Protein AF-A0AA88HY66-F1 (afdb_monomer)

pLDDT: mean 82.78, std 9.91, range [44.84, 96.0]

InterPro domains:
  IPR036691 Endonuclease/exonuclease/phosphatase superfamily [G3DSA:3.60.10.10] (1-161)

Sequence (177 aa):
MHNFGMDILALSETHWAGPGKRNLDKRYTILHNGGKIKEVAGVAIMLSKTTSTALTNRTPVDERTFTARFADVDTKSAWSIIKKVYNRTVAASFGHAKRPKDQWLSETTWNLIGECCNLKLLLLRGDVNNETVLKNQMSIDLDTQVKRRTRIDKTSHLDKKTAMADEATKLGDYRVA

Foldseek 3Di:
DVVVPDFKDKDKPPLDAAWDWDDDPVFKIKTKGAHNGRPDIIIIMIGGPVQVVQWDDKDDPDSHDIDTDGDDPDPPVVVVVVVVVVVVVCCVPPNDPPPPPLCLADPVLVVLVVVLVVLVVCLVVPVDDPCNVVSVVVSVVSVVVSVVRVVVSVVVSVVVLVVQVVVCVVVVNPVRD

Solvent-accessible surface area (backbone atoms only — not comparable to full-atom values): 10009 Å² total; per-residue (Å²): 87,77,96,72,76,45,51,68,46,82,44,72,70,63,36,40,55,38,73,50,76,47,74,46,92,88,50,32,37,37,41,36,32,18,26,96,50,68,74,53,51,6,27,35,40,39,22,27,54,70,51,52,68,26,50,73,47,77,45,79,74,46,42,80,40,72,48,78,39,67,56,67,98,48,62,69,56,54,48,49,51,52,53,51,53,51,54,50,51,47,41,73,75,68,52,77,80,74,72,76,74,86,73,53,66,48,71,70,45,52,50,45,48,51,54,42,51,52,53,51,49,45,64,71,68,62,82,69,65,100,55,56,68,61,53,51,50,51,49,53,54,40,51,51,50,35,54,52,42,52,50,51,30,50,49,57,43,50,54,50,52,51,51,51,38,54,51,27,61,75,71,68,42,76,86,78,98

Radius of gyration: 29.99 Å; Cα contacts (8 Å, |Δi|>4): 205; chains: 1; bounding box: 70×36×63 Å

Organism: Artemia franciscana (NCBI:txid6661)

Mean predicted aligned error: 16.58 Å

Structure (mmCIF, N/CA/C/O backbone):
data_AF-A0AA88HY66-F1
#
_entry.id   AF-A0AA88HY66-F1
#
loop_
_atom_site.group_PDB
_atom_site.id
_atom_site.type_symbol
_atom_site.label_atom_id
_atom_site.label_alt_id
_atom_site.label_comp_id
_atom_site.label_asym_id
_atom_site.label_entity_id
_atom_site.label_seq_id
_atom_site.pdbx_PDB_ins_code
_atom_site.Cartn_x
_atom_site.Cartn_y
_atom_site.Cartn_z
_atom_site.occupancy
_atom_site.B_iso_or_equiv
_atom_site.auth_seq_id
_atom_site.auth_comp_id
_atom_site.auth_asym_id
_atom_site.auth_atom_id
_atom_site.pdbx_PDB_model_num
ATOM 1 N N . MET A 1 1 ? -36.443 -7.162 7.324 1.00 72.38 1 MET A N 1
ATOM 2 C CA . MET A 1 1 ? -35.121 -7.741 6.987 1.00 72.38 1 MET A CA 1
ATOM 3 C C . MET A 1 1 ? -35.166 -9.254 6.813 1.00 72.38 1 MET A C 1
ATOM 5 O O . MET A 1 1 ? -34.867 -9.685 5.712 1.00 72.38 1 MET A O 1
ATOM 9 N N . HIS A 1 2 ? -35.584 -10.047 7.816 1.00 79.19 2 HIS A N 1
ATOM 10 C CA . HIS A 1 2 ? -35.569 -11.525 7.749 1.00 79.19 2 HIS A CA 1
ATOM 11 C C . HIS A 1 2 ? -36.231 -12.113 6.492 1.00 79.19 2 HIS A C 1
ATOM 13 O O . HIS A 1 2 ? -35.586 -12.824 5.734 1.00 79.19 2 HIS A O 1
ATOM 19 N N . ASN A 1 3 ? -37.494 -11.759 6.235 1.00 84.44 3 ASN A N 1
ATOM 20 C CA . ASN A 1 3 ? -38.274 -12.341 5.132 1.00 84.44 3 ASN A CA 1
ATOM 21 C C . ASN A 1 3 ? -37.771 -11.938 3.738 1.00 84.44 3 ASN A C 1
ATOM 23 O O . ASN A 1 3 ? -38.179 -12.527 2.749 1.00 84.44 3 ASN A O 1
ATOM 27 N N . PHE A 1 4 ? -36.893 -10.937 3.670 1.00 82.56 4 PHE A N 1
ATOM 28 C CA . PHE A 1 4 ? -36.309 -10.442 2.428 1.00 82.56 4 PHE A CA 1
ATOM 29 C C . PHE A 1 4 ? -34.833 -10.837 2.279 1.00 82.56 4 PHE A C 1
ATOM 31 O O . PHE A 1 4 ? -34.183 -10.368 1.353 1.00 82.56 4 PHE A O 1
ATOM 38 N N . GLY A 1 5 ? -34.277 -11.631 3.206 1.00 83.56 5 GLY A N 1
ATOM 39 C CA . GLY A 1 5 ? -32.861 -12.016 3.180 1.00 83.56 5 GLY A CA 1
ATOM 40 C C . GLY A 1 5 ? -31.891 -10.831 3.256 1.00 83.56 5 GLY A C 1
ATOM 41 O O . GLY A 1 5 ? -30.776 -10.921 2.761 1.00 83.56 5 GLY A O 1
ATOM 42 N N . MET A 1 6 ? -32.318 -9.700 3.831 1.00 84.31 6 MET A N 1
ATOM 43 C CA . MET A 1 6 ? -31.502 -8.486 3.902 1.00 84.31 6 MET A CA 1
ATOM 44 C C . MET A 1 6 ? -30.645 -8.461 5.170 1.00 84.31 6 MET A C 1
ATOM 46 O O . MET A 1 6 ? -31.176 -8.584 6.278 1.00 84.31 6 MET A O 1
ATOM 50 N N . ASP A 1 7 ? -29.348 -8.203 4.997 1.00 84.25 7 ASP A N 1
ATOM 51 C CA . ASP A 1 7 ? -28.348 -8.062 6.067 1.00 84.25 7 ASP A CA 1
ATOM 52 C C . ASP A 1 7 ? -28.104 -6.612 6.507 1.00 84.25 7 ASP A C 1
ATOM 54 O O . ASP A 1 7 ? -27.732 -6.348 7.655 1.00 84.25 7 ASP A O 1
ATOM 58 N N . ILE A 1 8 ? -28.378 -5.661 5.612 1.00 89.75 8 ILE A N 1
ATOM 59 C CA . ILE A 1 8 ? -28.283 -4.222 5.852 1.00 89.75 8 ILE A CA 1
ATOM 60 C C . ILE A 1 8 ? -29.546 -3.554 5.314 1.00 89.75 8 ILE A C 1
ATOM 62 O O . ILE A 1 8 ? -29.956 -3.818 4.187 1.00 89.75 8 ILE A O 1
ATOM 66 N N . LEU A 1 9 ? -30.133 -2.657 6.102 1.00 90.56 9 LEU A N 1
ATOM 67 C CA . LEU A 1 9 ? -31.220 -1.779 5.682 1.00 90.56 9 LEU A CA 1
ATOM 68 C C . LEU A 1 9 ? -30.898 -0.338 6.087 1.00 90.56 9 LEU A C 1
ATOM 70 O O . LEU A 1 9 ? -30.698 -0.056 7.268 1.00 90.56 9 LEU A O 1
ATOM 74 N N . ALA A 1 10 ? -30.852 0.568 5.114 1.00 90.06 10 ALA A N 1
ATOM 75 C CA . ALA A 1 10 ? -30.690 1.998 5.355 1.00 90.06 10 ALA A CA 1
ATOM 76 C C . ALA A 1 10 ? -32.058 2.676 5.520 1.00 90.06 10 ALA A C 1
ATOM 78 O O . ALA A 1 10 ? -33.010 2.346 4.816 1.00 90.06 10 ALA A O 1
ATOM 79 N N . LEU A 1 11 ? -32.139 3.621 6.451 1.00 88.81 11 LEU A N 1
ATOM 80 C CA . LEU A 1 11 ? -33.326 4.400 6.784 1.00 88.81 11 LEU A CA 1
ATOM 81 C C . LEU A 1 11 ? -32.957 5.887 6.751 1.00 88.81 11 LEU A C 1
ATOM 83 O O . LEU A 1 11 ? -31.984 6.303 7.385 1.00 88.81 11 LEU A O 1
ATOM 87 N N . SER A 1 12 ? -33.743 6.682 6.035 1.00 88.44 12 SER A N 1
ATOM 88 C CA . SER A 1 12 ? -33.668 8.146 6.013 1.00 88.44 12 SER A CA 1
ATOM 89 C C . SER A 1 12 ? -34.874 8.749 6.729 1.00 88.44 12 SER A C 1
ATOM 91 O O . SER A 1 12 ? -35.901 8.086 6.847 1.00 88.44 12 SER A O 1
ATOM 93 N N . GLU A 1 13 ? -34.754 10.001 7.175 1.00 87.88 13 GLU A N 1
ATOM 94 C CA . GLU A 1 13 ? -35.821 10.745 7.866 1.00 87.88 13 GLU A CA 1
ATOM 95 C C . GLU A 1 13 ? -36.344 10.008 9.107 1.00 87.88 13 GLU A C 1
ATOM 97 O O . GLU A 1 13 ? -37.530 9.761 9.296 1.00 87.88 13 GLU A O 1
ATOM 102 N N . THR A 1 14 ? -35.419 9.591 9.971 1.00 86.75 14 THR A N 1
ATOM 103 C CA . THR A 1 14 ? -35.774 8.862 11.201 1.00 86.75 14 THR A CA 1
ATOM 104 C C . THR A 1 14 ? -36.330 9.762 12.304 1.00 86.75 14 THR A C 1
ATOM 106 O O . THR A 1 14 ? -36.970 9.258 13.226 1.00 86.75 14 THR A O 1
ATOM 109 N N . HIS A 1 15 ? -36.075 11.076 12.238 1.00 87.00 15 HIS A N 1
ATOM 110 C CA . HIS A 1 15 ? -36.465 12.073 13.244 1.00 87.00 15 HIS A CA 1
ATOM 111 C C . HIS A 1 15 ? -36.012 11.726 14.676 1.00 87.00 15 HIS A C 1
ATOM 113 O O . HIS A 1 15 ? -36.597 12.158 15.673 1.00 87.00 15 HIS A O 1
ATOM 119 N N . TRP A 1 16 ? -34.961 10.914 14.810 1.00 87.50 16 TRP A N 1
ATOM 120 C CA . TRP A 1 16 ? -34.366 10.580 16.100 1.00 87.50 16 TRP A CA 1
ATOM 121 C C . TRP A 1 16 ? -33.324 11.625 16.487 1.00 87.50 16 TRP A C 1
ATOM 123 O O . TRP A 1 16 ? -32.661 12.179 15.623 1.00 87.50 16 TRP A O 1
ATOM 133 N N . ALA A 1 17 ? -33.164 11.887 17.785 1.00 84.50 17 ALA A N 1
ATOM 134 C CA . ALA A 1 17 ? -32.151 12.824 18.266 1.00 84.50 17 ALA A CA 1
ATOM 135 C C . ALA A 1 17 ? -30.830 12.123 18.583 1.00 84.50 17 ALA A C 1
ATOM 137 O O . ALA A 1 17 ? -30.816 11.051 19.202 1.00 84.50 17 ALA A O 1
ATOM 138 N N . GLY A 1 18 ? -29.738 12.790 18.209 1.00 81.50 18 GLY A N 1
ATOM 139 C CA . GLY A 1 18 ? -28.365 12.412 18.512 1.00 81.50 18 GLY A CA 1
ATOM 140 C C . GLY A 1 18 ? -27.893 11.078 17.911 1.00 81.50 18 GLY A C 1
ATOM 141 O O . GLY A 1 18 ? -28.666 10.301 17.333 1.00 81.50 18 GLY A O 1
ATOM 142 N N . PRO A 1 19 ? -26.592 10.779 18.050 1.00 85.81 19 PRO A N 1
ATOM 143 C CA . PRO A 1 19 ? -26.036 9.492 17.673 1.00 85.81 19 PRO A CA 1
ATOM 144 C C . PRO A 1 19 ? -26.387 8.418 18.708 1.00 85.81 19 PRO A C 1
ATOM 146 O O . 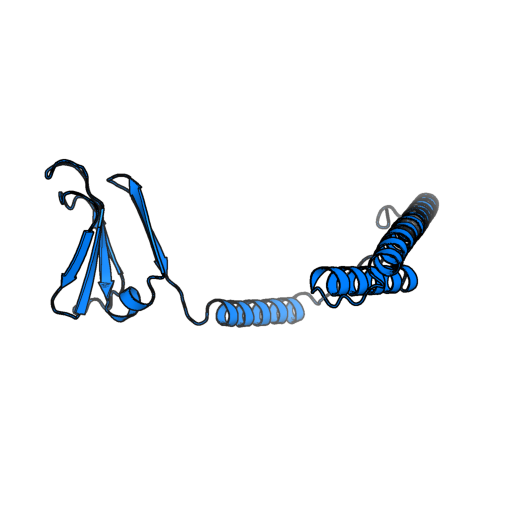PRO A 1 19 ? -26.283 8.628 19.915 1.00 85.81 19 PRO A O 1
ATOM 149 N N . GLY A 1 20 ? -26.738 7.219 18.249 1.00 87.00 20 GLY A N 1
ATOM 150 C CA . GLY A 1 20 ? -27.084 6.124 19.152 1.00 87.00 20 GLY A CA 1
ATOM 151 C C . GLY A 1 20 ? -26.941 4.741 18.539 1.00 87.00 20 GLY A C 1
ATOM 152 O O . GLY A 1 20 ? -26.656 4.566 17.351 1.00 87.00 20 GLY A O 1
ATOM 153 N N . LYS A 1 21 ? -27.041 3.731 19.402 1.00 90.12 21 LYS A N 1
ATOM 154 C CA . LYS A 1 21 ? -27.049 2.312 19.042 1.00 90.12 21 LYS A CA 1
ATOM 155 C C . LYS A 1 21 ? -28.134 1.627 19.861 1.00 90.12 21 LYS A C 1
ATOM 157 O O . LYS A 1 21 ? -28.173 1.800 21.076 1.00 90.12 21 LYS A O 1
ATOM 162 N N . ARG A 1 22 ? -28.999 0.855 19.208 1.00 89.62 22 ARG A N 1
ATOM 163 C CA . ARG A 1 22 ? -30.090 0.110 19.848 1.00 89.62 22 ARG A CA 1
ATOM 164 C C . ARG A 1 22 ? -30.117 -1.317 19.325 1.00 89.62 22 ARG A C 1
ATOM 166 O O . ARG A 1 22 ? -29.982 -1.532 18.125 1.00 89.62 22 ARG A O 1
ATOM 173 N N . ASN A 1 23 ? -30.310 -2.279 20.217 1.00 91.12 23 ASN A N 1
ATOM 174 C CA . ASN A 1 23 ? -30.529 -3.668 19.829 1.00 91.12 23 ASN A CA 1
ATOM 175 C C . ASN A 1 23 ? -32.038 -3.918 19.762 1.00 91.12 23 ASN A C 1
ATOM 177 O O . ASN A 1 23 ? -32.745 -3.626 20.723 1.00 91.12 23 ASN A O 1
ATOM 181 N N . LEU A 1 24 ? -32.516 -4.461 18.646 1.00 84.44 24 LEU A N 1
ATOM 182 C CA . LEU A 1 24 ? -33.896 -4.908 18.471 1.00 84.44 24 LEU A CA 1
ATOM 183 C C . LEU A 1 24 ? -33.940 -6.432 18.581 1.00 84.44 24 LEU A C 1
ATOM 185 O O . LEU A 1 24 ? -33.210 -7.124 17.865 1.00 84.44 24 LEU A O 1
ATOM 189 N N . ASP A 1 25 ? -34.780 -6.942 19.485 1.00 79.75 25 ASP A N 1
ATOM 190 C CA . ASP A 1 25 ? -35.132 -8.360 19.669 1.00 79.75 25 ASP A CA 1
ATOM 191 C C . ASP A 1 25 ? -33.973 -9.353 19.495 1.00 79.75 25 ASP A C 1
ATOM 193 O O . ASP A 1 25 ? -34.132 -10.430 18.918 1.00 79.75 25 ASP A O 1
ATOM 197 N N . LYS A 1 26 ? -32.771 -8.964 19.952 1.00 75.75 26 LYS A N 1
ATOM 198 C CA . LYS A 1 26 ? -31.494 -9.705 19.856 1.00 75.75 26 LYS A CA 1
ATOM 199 C C . LYS A 1 26 ? -31.051 -10.115 18.436 1.00 75.75 26 LYS A C 1
ATOM 201 O O . LYS A 1 26 ? -29.988 -10.719 18.287 1.00 75.75 26 LYS A O 1
ATOM 206 N N . ARG A 1 27 ? -31.836 -9.804 17.404 1.00 83.25 27 ARG A N 1
ATOM 207 C CA . ARG A 1 27 ? -31.613 -10.197 16.003 1.00 83.25 27 ARG A CA 1
ATOM 208 C C . ARG A 1 27 ? -31.019 -9.077 15.168 1.00 83.25 27 ARG A C 1
ATOM 210 O O . ARG A 1 27 ? -30.321 -9.363 14.196 1.00 83.25 27 ARG A O 1
ATOM 217 N N . TYR A 1 28 ? -31.278 -7.835 15.560 1.00 90.25 28 TYR A N 1
ATOM 218 C CA . TYR A 1 28 ? -30.884 -6.668 14.792 1.00 90.25 28 TYR A CA 1
ATOM 219 C C . TYR A 1 28 ? -30.236 -5.607 15.661 1.00 90.25 28 TYR A C 1
ATOM 221 O O . TYR A 1 28 ? -30.579 -5.428 16.830 1.00 90.25 28 TYR A O 1
ATOM 229 N N . THR A 1 29 ? -29.343 -4.855 15.040 1.00 92.31 29 THR A N 1
ATOM 230 C CA . THR A 1 29 ? -28.698 -3.690 15.631 1.00 92.31 29 THR A CA 1
ATOM 231 C C . THR A 1 29 ? -29.029 -2.483 14.774 1.00 92.31 29 THR A C 1
ATOM 233 O O . THR A 1 29 ? -28.722 -2.470 13.588 1.00 92.31 29 THR A O 1
ATOM 236 N N . ILE A 1 30 ? -29.616 -1.452 15.367 1.00 92.31 30 ILE A N 1
ATOM 237 C CA . ILE A 1 30 ? -29.822 -0.159 14.722 1.00 92.31 30 ILE A CA 1
ATOM 238 C C . ILE A 1 30 ? -28.737 0.801 15.196 1.00 92.31 30 ILE A C 1
ATOM 240 O O . ILE A 1 30 ? -28.540 0.992 16.398 1.00 92.31 30 ILE A O 1
ATOM 244 N N . LEU A 1 31 ? -28.048 1.427 14.249 1.00 90.75 31 LEU A N 1
ATOM 245 C CA . LEU A 1 31 ? -27.180 2.576 14.481 1.00 90.75 31 LEU A CA 1
ATOM 246 C C . LEU A 1 31 ? -27.872 3.787 13.882 1.00 90.75 31 LEU A C 1
ATOM 248 O O . LEU A 1 31 ? -28.320 3.717 12.743 1.00 90.75 31 LEU A O 1
ATOM 252 N N . HIS A 1 32 ? -27.944 4.883 14.622 1.00 89.69 32 HIS A N 1
ATOM 253 C CA . HIS A 1 32 ? -28.548 6.108 14.119 1.00 89.69 32 HIS A CA 1
ATOM 254 C C . HIS A 1 32 ? -27.662 7.313 14.377 1.00 89.69 32 HIS A C 1
ATOM 256 O O . HIS A 1 32 ? -26.905 7.332 15.352 1.00 89.69 32 HIS A O 1
ATOM 262 N N . ASN A 1 33 ? -27.785 8.301 13.500 1.00 86.62 33 ASN A N 1
ATOM 263 C CA . ASN A 1 33 ? -27.282 9.646 13.683 1.00 86.62 33 ASN A CA 1
ATOM 264 C C . ASN A 1 33 ? -28.415 10.625 13.397 1.00 86.62 33 ASN A C 1
ATOM 266 O O . ASN A 1 33 ? -29.046 10.551 12.347 1.00 86.62 33 ASN A O 1
ATOM 270 N N . GLY A 1 34 ? -28.670 11.516 14.338 1.00 79.12 34 GLY A N 1
ATOM 271 C CA . GLY A 1 34 ? -29.769 12.457 14.264 1.00 79.12 34 GLY A CA 1
ATOM 272 C C . GLY A 1 34 ? -29.385 13.803 14.846 1.00 79.12 34 GLY A C 1
ATOM 273 O O . GLY A 1 34 ? -28.391 13.901 15.572 1.00 79.12 34 GLY A O 1
ATOM 274 N N . GLY A 1 35 ? -30.162 14.830 14.511 1.00 72.31 35 GLY A N 1
ATOM 275 C CA . GLY A 1 35 ? -29.892 16.202 14.922 1.00 72.31 35 GLY A CA 1
ATOM 276 C C . GLY A 1 35 ? -30.051 16.442 16.424 1.00 72.31 35 GLY A C 1
ATOM 277 O O . GLY A 1 35 ? -30.426 15.556 17.202 1.00 72.31 35 GLY A O 1
ATOM 278 N N . LYS A 1 36 ? -29.758 17.674 16.850 1.00 67.12 36 LYS A N 1
ATOM 279 C CA . LYS A 1 36 ? -29.907 18.105 18.257 1.00 67.12 36 LYS A CA 1
ATOM 280 C C . LYS A 1 36 ? -31.370 18.186 18.706 1.00 67.12 36 LYS A C 1
ATOM 282 O O . LYS A 1 36 ? -31.643 18.101 19.900 1.00 67.12 36 LYS A O 1
ATOM 287 N N . ILE A 1 37 ? -32.291 18.342 17.759 1.00 66.06 37 ILE A N 1
ATOM 288 C CA . ILE A 1 37 ? -33.728 18.486 17.992 1.00 66.06 37 ILE A CA 1
ATOM 289 C C . ILE A 1 37 ? -34.418 17.274 17.358 1.00 66.06 37 ILE A C 1
ATOM 291 O O . ILE A 1 37 ? -34.198 16.979 16.183 1.00 66.06 37 ILE A O 1
ATOM 295 N N . LYS A 1 38 ? -35.231 16.547 18.137 1.00 63.06 38 LYS A N 1
ATOM 296 C CA . LYS A 1 38 ? -36.138 15.528 17.587 1.00 63.06 38 LYS A CA 1
ATOM 297 C C . LYS A 1 38 ? -37.176 16.276 16.769 1.00 63.06 38 LYS A C 1
ATOM 299 O O . LYS A 1 38 ? -38.002 16.902 17.404 1.00 63.06 38 LYS A O 1
ATOM 304 N N . GLU A 1 39 ? -37.082 16.252 15.440 1.00 63.16 39 GLU A N 1
ATOM 305 C CA . GLU A 1 39 ? -38.165 16.580 14.483 1.00 63.16 39 GLU A CA 1
ATOM 306 C C . GLU A 1 39 ? -37.630 16.837 13.066 1.00 63.16 39 GLU A C 1
ATOM 308 O O . GLU A 1 39 ? -38.398 16.738 12.115 1.00 63.16 39 GLU A O 1
ATOM 313 N N . VAL A 1 40 ? -36.324 17.073 12.877 1.00 69.00 40 VAL A N 1
ATOM 314 C CA . VAL A 1 40 ? -35.743 17.363 11.552 1.00 69.00 40 VAL A CA 1
ATOM 315 C C . VAL A 1 40 ? -34.591 16.404 11.232 1.00 69.00 40 VAL A C 1
ATOM 317 O O . VAL A 1 40 ? -33.688 16.231 12.049 1.00 69.00 40 VAL A O 1
ATOM 320 N N . ALA A 1 41 ? -34.618 15.813 10.030 1.00 74.88 41 ALA A N 1
ATOM 321 C CA . ALA A 1 41 ? -33.583 14.930 9.485 1.00 74.88 41 ALA A CA 1
ATOM 322 C C . ALA A 1 41 ? -33.319 13.652 10.318 1.00 74.88 41 ALA A C 1
ATOM 324 O O . ALA A 1 41 ? -34.110 13.233 11.167 1.00 74.88 41 ALA A O 1
ATOM 325 N N . GLY A 1 42 ? -32.202 12.980 10.035 1.00 85.06 42 GLY A N 1
ATOM 326 C CA . GLY A 1 42 ? -31.739 11.803 10.760 1.00 85.06 42 GLY A CA 1
ATOM 327 C C . GLY A 1 42 ? -31.681 10.555 9.892 1.00 85.06 42 GLY A C 1
ATOM 328 O O . GLY A 1 42 ? -32.633 10.201 9.197 1.00 85.06 42 GLY A O 1
ATOM 329 N N . VAL A 1 43 ? -30.575 9.834 10.004 1.00 88.81 43 VAL A N 1
ATOM 330 C CA . VAL A 1 43 ? -30.310 8.592 9.278 1.00 88.81 43 VAL A CA 1
ATOM 331 C C . VAL A 1 43 ? -30.066 7.445 10.237 1.00 88.81 43 VAL A C 1
ATOM 333 O O . VAL A 1 43 ? -29.458 7.603 11.298 1.00 88.81 43 VAL A O 1
ATOM 336 N N . ALA A 1 44 ? -30.500 6.257 9.840 1.00 89.88 44 ALA A N 1
ATOM 337 C CA . ALA A 1 44 ? -30.168 5.038 10.544 1.00 89.88 44 ALA A CA 1
ATOM 338 C C . ALA A 1 44 ? -29.807 3.910 9.586 1.00 89.88 44 ALA A C 1
ATOM 340 O O . ALA A 1 44 ? -30.217 3.864 8.432 1.00 89.88 44 ALA A O 1
ATOM 341 N N . ILE A 1 45 ? -29.035 2.970 10.104 1.00 91.50 45 ILE A N 1
ATOM 342 C CA . ILE A 1 45 ? -28.726 1.712 9.448 1.00 91.50 45 ILE A CA 1
ATOM 343 C C . ILE A 1 45 ? -29.085 0.586 10.410 1.00 91.50 45 ILE A C 1
ATOM 345 O O . ILE A 1 45 ? -28.661 0.565 11.569 1.00 91.50 45 ILE A O 1
ATOM 349 N N . MET A 1 46 ? -29.914 -0.333 9.936 1.00 91.69 46 MET A N 1
ATOM 350 C CA . MET A 1 46 ? -30.295 -1.547 10.635 1.00 91.69 46 MET A CA 1
ATOM 351 C C . MET A 1 46 ? -29.466 -2.701 10.079 1.00 91.69 46 MET A C 1
ATOM 353 O O . MET A 1 46 ? -29.388 -2.907 8.870 1.00 91.69 46 MET A O 1
ATOM 357 N N . LEU A 1 47 ? -28.818 -3.427 10.977 1.00 92.00 47 LEU A N 1
ATOM 358 C CA . LEU A 1 47 ? -27.871 -4.491 10.676 1.00 92.00 47 LEU A CA 1
ATOM 359 C C . LEU A 1 47 ? -28.395 -5.807 11.238 1.00 92.00 47 LEU A C 1
ATOM 361 O O . LEU A 1 47 ? -28.934 -5.836 12.350 1.00 92.00 47 LEU A O 1
ATOM 365 N N . SER A 1 48 ? -28.196 -6.901 10.508 1.00 90.62 48 SER A N 1
ATOM 366 C CA . SER A 1 48 ? -28.358 -8.249 11.048 1.00 90.62 48 SER A CA 1
ATOM 367 C C . SER A 1 48 ? -27.297 -8.530 12.118 1.00 90.62 48 SER A C 1
ATOM 369 O O . SER A 1 48 ? -26.301 -7.812 12.255 1.00 90.62 48 SER A O 1
ATOM 371 N N . LYS A 1 49 ? -27.500 -9.581 12.915 1.00 87.56 49 LYS A N 1
ATOM 372 C CA . LYS A 1 49 ? -26.546 -9.985 13.958 1.00 87.56 49 LYS A CA 1
ATOM 373 C C . LYS A 1 49 ? -25.141 -10.237 13.393 1.00 87.56 49 LYS A C 1
ATOM 375 O O . LYS A 1 49 ? -24.166 -9.782 13.984 1.00 87.56 49 LYS A O 1
ATOM 380 N N . THR A 1 50 ? -25.052 -10.917 12.252 1.00 84.12 50 THR A N 1
ATOM 381 C CA . THR A 1 50 ? -23.798 -11.225 11.545 1.00 84.12 50 THR A CA 1
ATOM 382 C C . THR A 1 50 ? -23.116 -9.951 11.055 1.00 84.12 50 THR A C 1
ATOM 384 O O . THR A 1 50 ? -21.945 -9.704 11.350 1.00 84.12 50 THR A O 1
ATOM 387 N N . THR A 1 51 ? -23.855 -9.061 10.399 1.00 86.50 51 THR A N 1
ATOM 388 C CA . THR A 1 51 ? -23.287 -7.808 9.892 1.00 86.50 51 THR A CA 1
ATOM 389 C C . THR A 1 51 ? -22.916 -6.840 11.012 1.00 86.50 51 THR A C 1
ATOM 391 O O . THR A 1 51 ? -21.917 -6.129 10.924 1.00 86.50 51 THR A O 1
ATOM 394 N N . SER A 1 52 ? -23.658 -6.849 12.122 1.00 86.81 52 SER A N 1
ATOM 395 C CA . SER A 1 52 ? -23.316 -6.062 13.306 1.00 86.81 52 SER A CA 1
ATOM 396 C C . SER A 1 52 ? -21.994 -6.496 13.940 1.00 86.81 52 SER A C 1
ATOM 398 O O . SER A 1 52 ? -21.336 -5.646 14.535 1.00 86.81 52 SER A O 1
ATOM 400 N N . THR A 1 53 ? -21.615 -7.777 13.859 1.00 86.56 53 THR A N 1
ATOM 401 C CA . THR A 1 53 ? -20.308 -8.254 14.349 1.00 86.56 53 THR A CA 1
ATOM 402 C C . THR A 1 53 ? -19.160 -7.897 13.411 1.00 86.56 53 THR A C 1
ATOM 404 O O . THR A 1 53 ? -18.039 -7.715 13.870 1.00 86.56 53 THR A O 1
ATOM 407 N N . ALA A 1 54 ? -19.447 -7.736 12.118 1.00 85.62 54 ALA A N 1
ATOM 408 C CA . ALA A 1 54 ? -18.477 -7.279 11.130 1.00 85.62 54 ALA A CA 1
ATOM 409 C C . ALA A 1 54 ? -18.215 -5.765 11.210 1.00 85.62 54 ALA A C 1
ATOM 411 O O . ALA A 1 54 ? -17.229 -5.286 10.664 1.00 85.62 54 ALA A O 1
ATOM 412 N N . LEU A 1 55 ? -19.070 -4.976 11.869 1.00 87.06 55 LEU A N 1
ATOM 413 C CA . LEU A 1 55 ? -18.885 -3.528 11.972 1.00 87.06 55 LEU A CA 1
ATOM 414 C C . LEU A 1 55 ? -17.600 -3.187 12.747 1.00 87.06 55 LEU A C 1
ATOM 416 O O . LEU A 1 55 ? -17.505 -3.422 13.948 1.00 87.06 55 LEU A O 1
ATOM 420 N N . THR A 1 56 ? -16.640 -2.563 12.070 1.00 87.75 56 THR A N 1
ATOM 421 C CA . THR A 1 56 ? -15.363 -2.128 12.660 1.00 87.75 56 THR A CA 1
ATOM 422 C C . THR A 1 56 ? -15.390 -0.692 13.122 1.00 87.75 56 THR A C 1
ATOM 424 O O . THR A 1 56 ? -14.860 -0.372 14.181 1.00 87.75 56 THR A O 1
ATOM 427 N N . ASN A 1 57 ? -15.977 0.189 12.317 1.00 87.00 57 ASN A N 1
ATOM 428 C CA . ASN A 1 57 ? -16.010 1.602 12.635 1.00 87.00 57 ASN A CA 1
ATOM 429 C C . ASN A 1 57 ? -17.328 2.226 12.197 1.00 87.00 57 ASN A C 1
ATOM 431 O O . ASN A 1 57 ? -17.939 1.821 11.205 1.00 87.00 57 ASN A O 1
ATOM 435 N N . ARG A 1 58 ? -17.726 3.251 12.941 1.00 86.06 58 ARG A N 1
ATOM 436 C CA . ARG A 1 58 ? -18.800 4.149 12.577 1.00 86.06 58 ARG A CA 1
ATOM 437 C C . ARG A 1 58 ? -18.377 5.590 12.788 1.00 86.06 58 ARG A C 1
ATOM 439 O O . ARG A 1 58 ? -17.914 5.938 13.870 1.00 86.06 58 ARG A O 1
ATOM 446 N N . THR A 1 59 ? -18.612 6.429 11.792 1.00 84.31 59 THR A N 1
ATOM 447 C CA . THR A 1 59 ? -18.356 7.864 11.899 1.00 84.31 59 THR A CA 1
ATOM 448 C C . THR A 1 59 ? -19.581 8.635 11.419 1.00 84.31 59 THR A C 1
ATOM 450 O O . THR A 1 59 ? -19.943 8.519 10.242 1.00 84.31 59 THR A O 1
ATOM 453 N N . PRO A 1 60 ? -20.245 9.398 12.303 1.00 77.69 60 PRO A N 1
ATOM 454 C CA . PRO A 1 60 ? -21.236 10.368 11.867 1.00 77.69 60 PRO A CA 1
ATOM 455 C C . PRO A 1 60 ? -20.522 11.455 11.059 1.00 77.69 60 PRO A C 1
ATOM 457 O O . PRO A 1 60 ? -19.497 11.970 11.501 1.00 77.69 60 PRO A O 1
ATOM 460 N N . VAL A 1 61 ? -21.029 11.748 9.861 1.00 81.44 61 VAL A N 1
ATOM 461 C CA . VAL A 1 61 ? -20.501 12.831 9.018 1.00 81.44 61 VAL A CA 1
ATOM 462 C C . VAL A 1 61 ? -21.366 14.069 9.212 1.00 81.44 61 VAL A C 1
ATOM 464 O O . VAL A 1 61 ? -20.839 15.135 9.502 1.00 81.44 61 VAL A O 1
ATOM 467 N N . ASP A 1 62 ? -22.687 13.903 9.117 1.00 79.12 62 ASP A N 1
ATOM 468 C CA . ASP A 1 62 ? -23.682 14.954 9.343 1.00 79.12 62 ASP A CA 1
ATOM 469 C C . ASP A 1 62 ? -25.054 14.332 9.700 1.00 79.12 62 ASP A C 1
ATOM 471 O O . ASP A 1 62 ? -25.208 13.106 9.702 1.00 79.12 62 ASP A O 1
ATOM 475 N N . GLU A 1 63 ? -26.077 15.142 9.984 1.00 76.25 63 GLU A N 1
ATOM 476 C CA . GLU A 1 63 ? -27.450 14.708 10.309 1.00 76.25 63 GLU A CA 1
ATOM 477 C C . GLU A 1 63 ? -28.103 13.851 9.204 1.00 76.25 63 GLU A C 1
ATOM 479 O O . GLU A 1 63 ? -29.039 13.094 9.467 1.00 76.25 63 GLU A O 1
ATOM 484 N N . ARG A 1 64 ? -27.589 13.932 7.969 1.00 80.94 64 ARG A N 1
ATOM 485 C CA . ARG A 1 64 ? -28.066 13.182 6.793 1.00 80.94 64 ARG A CA 1
ATOM 486 C C . ARG A 1 64 ? -27.108 12.098 6.301 1.00 80.94 64 ARG A C 1
ATOM 488 O O . ARG A 1 64 ? -27.436 11.386 5.353 1.00 80.94 64 ARG A O 1
ATOM 495 N N . THR A 1 65 ? -25.937 11.949 6.914 1.00 79.50 65 THR A N 1
ATOM 496 C CA . THR A 1 65 ? -24.890 11.070 6.378 1.00 79.50 65 THR A CA 1
ATOM 497 C C . THR A 1 65 ? -24.102 10.385 7.479 1.00 79.50 65 THR A C 1
ATOM 499 O O . THR A 1 65 ? -23.640 10.986 8.450 1.00 79.50 65 THR A O 1
ATOM 502 N N . PHE A 1 66 ? -23.902 9.086 7.297 1.00 80.25 66 PHE A N 1
ATOM 503 C CA . PHE A 1 66 ? -23.199 8.243 8.246 1.00 80.25 66 PHE A CA 1
ATOM 504 C C . PHE A 1 66 ? -22.368 7.210 7.500 1.00 80.25 66 PHE A C 1
ATOM 506 O O . PHE A 1 66 ? -22.858 6.548 6.585 1.00 80.25 66 PHE A O 1
ATOM 513 N N . THR A 1 67 ? -21.120 7.047 7.925 1.00 86.50 67 THR A N 1
ATOM 514 C CA . THR A 1 67 ? -20.208 6.068 7.340 1.00 86.50 67 THR A CA 1
ATOM 515 C C . THR A 1 67 ? -20.073 4.883 8.285 1.00 86.50 67 THR A C 1
ATOM 517 O O . THR A 1 67 ? -19.665 5.036 9.438 1.00 86.50 67 THR A O 1
ATOM 520 N N . ALA A 1 68 ? -20.388 3.692 7.780 1.00 86.38 68 ALA A N 1
ATOM 521 C CA . ALA A 1 68 ? -20.178 2.420 8.459 1.00 86.38 68 ALA A CA 1
ATOM 522 C C . ALA A 1 68 ? -19.100 1.626 7.722 1.00 86.38 68 ALA A C 1
ATOM 524 O O . ALA A 1 68 ? -19.174 1.450 6.507 1.00 86.38 68 ALA A O 1
ATOM 525 N N . ARG A 1 69 ? -18.102 1.132 8.455 1.00 88.06 69 ARG A N 1
ATOM 526 C CA . ARG A 1 69 ? -17.064 0.252 7.920 1.00 88.06 69 ARG A CA 1
ATOM 527 C C . ARG A 1 69 ? -17.254 -1.145 8.477 1.00 88.06 69 ARG A C 1
ATOM 529 O O . ARG A 1 69 ? -17.382 -1.313 9.688 1.00 88.06 69 ARG A O 1
ATOM 536 N N . PHE A 1 70 ? -17.207 -2.138 7.602 1.00 85.88 70 PHE A N 1
ATOM 537 C CA . PHE A 1 70 ? -17.295 -3.546 7.966 1.00 85.88 70 PHE A CA 1
ATOM 538 C C . PHE A 1 70 ? -15.945 -4.219 7.687 1.00 85.88 70 PHE A C 1
ATOM 540 O O . PHE A 1 70 ? -15.338 -3.972 6.645 1.00 85.88 70 PHE A O 1
ATOM 547 N N . ALA A 1 71 ? -15.436 -5.001 8.639 1.00 78.94 71 ALA A N 1
ATOM 548 C CA . ALA A 1 71 ? -14.382 -5.970 8.391 1.00 78.94 71 ALA A CA 1
ATOM 549 C C . ALA A 1 71 ? -15.023 -7.213 7.805 1.00 78.94 71 ALA A C 1
ATOM 551 O O . ALA A 1 71 ? -15.856 -7.861 8.434 1.00 78.94 71 ALA A O 1
ATOM 552 N N . ASP A 1 72 ? -14.585 -7.542 6.608 1.00 73.75 72 ASP A N 1
ATOM 553 C CA . ASP A 1 72 ? -14.741 -8.871 6.068 1.00 73.75 72 ASP A CA 1
ATOM 554 C C . ASP A 1 72 ? -13.458 -9.659 6.376 1.00 73.75 72 ASP A C 1
ATOM 556 O O . ASP A 1 72 ? -12.349 -9.116 6.356 1.00 73.75 72 ASP A O 1
ATOM 560 N N . VAL A 1 73 ? -13.630 -10.928 6.739 1.00 64.69 73 VAL A N 1
ATOM 561 C CA . VAL A 1 73 ? -12.553 -11.811 7.199 1.00 64.69 73 VAL A CA 1
ATOM 562 C C . VAL A 1 73 ? -11.597 -12.130 6.047 1.00 64.69 73 VAL A C 1
ATOM 564 O O . VAL A 1 73 ? -10.431 -12.425 6.304 1.00 64.69 73 VAL A O 1
ATOM 567 N N . ASP A 1 74 ? -12.046 -12.011 4.788 1.00 69.19 74 ASP A N 1
ATOM 568 C CA . ASP A 1 74 ? -11.296 -12.573 3.667 1.00 69.19 74 ASP A CA 1
ATOM 569 C C . ASP A 1 74 ? -11.203 -11.722 2.393 1.00 69.19 74 ASP A C 1
ATOM 571 O O . ASP A 1 74 ? -10.853 -12.217 1.321 1.00 69.19 74 ASP A O 1
ATOM 575 N N . THR A 1 75 ? -11.400 -10.404 2.487 1.00 67.19 75 THR A N 1
ATOM 576 C CA . THR A 1 75 ? -11.270 -9.491 1.330 1.00 67.19 75 THR A CA 1
ATOM 577 C C . THR A 1 75 ? -9.904 -9.620 0.645 1.00 67.19 75 THR A C 1
ATOM 579 O O . THR A 1 75 ? -9.771 -9.466 -0.570 1.00 67.19 75 THR A O 1
ATOM 582 N N . LYS A 1 76 ? -8.869 -9.952 1.425 1.00 70.50 76 LYS A N 1
ATOM 583 C CA . LYS A 1 76 ? -7.504 -10.170 0.939 1.00 70.50 76 LYS A CA 1
ATOM 584 C C . LYS A 1 76 ? -7.380 -11.457 0.118 1.00 70.50 76 LYS A C 1
ATOM 586 O O . LYS A 1 76 ? -6.689 -11.438 -0.904 1.00 70.50 76 LYS A O 1
ATOM 591 N N . SER A 1 77 ? -8.043 -12.546 0.509 1.00 72.50 77 SER A N 1
ATOM 592 C CA . SER A 1 77 ? -8.003 -13.789 -0.272 1.00 72.50 77 SER A CA 1
ATOM 593 C C . SER A 1 77 ? -8.988 -13.767 -1.431 1.00 72.50 77 SER A C 1
ATOM 595 O O . SER A 1 77 ? -8.622 -14.224 -2.511 1.00 72.50 77 SER A O 1
ATOM 597 N N . ALA A 1 78 ? -10.151 -13.126 -1.290 1.00 73.25 78 ALA A N 1
ATOM 598 C CA . ALA A 1 78 ? -11.039 -12.828 -2.415 1.00 73.25 78 ALA A CA 1
ATOM 599 C C . ALA A 1 78 ? -10.297 -12.027 -3.501 1.00 73.25 78 ALA A C 1
ATOM 601 O O . ALA A 1 78 ? -10.285 -12.405 -4.673 1.00 73.25 78 ALA A O 1
ATOM 602 N N . TRP A 1 79 ? -9.560 -10.983 -3.106 1.00 77.56 79 TRP A N 1
ATOM 603 C CA . TRP A 1 79 ? -8.702 -10.229 -4.021 1.00 77.56 79 TRP A CA 1
ATOM 604 C C . TRP A 1 79 ? -7.571 -11.072 -4.624 1.00 77.56 79 TRP A C 1
ATOM 606 O O . TRP A 1 79 ? -7.256 -10.940 -5.807 1.00 77.56 79 TRP A O 1
ATOM 616 N N . SER A 1 80 ? -6.962 -11.962 -3.837 1.00 77.75 80 SER A N 1
ATOM 617 C CA . SER A 1 80 ? -5.935 -12.895 -4.319 1.00 77.75 80 SER A CA 1
ATOM 618 C C . SER A 1 80 ? -6.477 -13.827 -5.408 1.00 77.75 80 SER A C 1
ATOM 620 O O . SER A 1 80 ? -5.823 -14.022 -6.435 1.00 77.75 80 SER A O 1
ATOM 622 N N . ILE A 1 81 ? -7.692 -14.349 -5.227 1.00 78.56 81 ILE A N 1
ATOM 623 C CA . ILE A 1 81 ? -8.388 -15.187 -6.208 1.00 78.56 81 ILE A CA 1
ATOM 624 C C . ILE A 1 81 ? -8.660 -14.388 -7.484 1.00 78.56 81 ILE A C 1
ATOM 626 O O . ILE A 1 81 ? -8.278 -14.832 -8.566 1.00 78.56 81 ILE A O 1
ATOM 630 N N . ILE A 1 82 ? -9.220 -13.181 -7.367 1.00 79.50 82 ILE A N 1
ATOM 631 C CA . ILE A 1 82 ? -9.499 -12.305 -8.515 1.00 79.50 82 ILE A CA 1
ATOM 632 C C . ILE A 1 82 ? -8.213 -11.999 -9.290 1.00 79.50 82 ILE A C 1
ATOM 634 O O . ILE A 1 82 ? -8.158 -12.190 -10.505 1.00 79.50 82 ILE A O 1
ATOM 638 N N . LYS A 1 83 ? -7.141 -11.603 -8.593 1.00 86.12 83 LYS A N 1
ATOM 639 C CA . LYS A 1 83 ? -5.832 -11.334 -9.202 1.00 86.12 83 LYS A CA 1
ATOM 640 C C . LYS A 1 83 ? -5.289 -12.563 -9.939 1.00 86.12 83 LYS A C 1
ATOM 642 O O . LYS A 1 83 ? -4.760 -12.423 -11.040 1.00 86.12 83 LYS A O 1
ATOM 647 N N . LYS A 1 84 ? -5.411 -13.764 -9.361 1.00 85.81 84 LYS A N 1
ATOM 648 C CA . LYS A 1 84 ? -4.980 -15.017 -10.005 1.00 85.81 84 LYS A CA 1
ATOM 649 C C . LYS A 1 84 ? -5.779 -15.312 -11.274 1.00 85.81 84 LYS A C 1
ATOM 651 O O . LYS A 1 84 ? -5.171 -15.602 -12.301 1.00 85.81 84 LYS A O 1
ATOM 656 N N . VAL A 1 85 ? -7.109 -15.231 -11.211 1.00 87.38 85 VAL A N 1
ATOM 657 C CA . VAL A 1 85 ? -7.995 -15.510 -12.353 1.00 87.38 85 VAL A CA 1
ATOM 658 C C . VAL A 1 85 ? -7.735 -14.523 -13.486 1.00 87.38 85 VAL A C 1
ATOM 660 O O . VAL A 1 85 ? -7.511 -14.954 -14.613 1.00 87.38 85 VAL A O 1
ATOM 663 N N . TYR A 1 86 ? -7.656 -13.228 -13.173 1.00 81.44 86 TYR A N 1
ATOM 664 C CA . TYR A 1 86 ? -7.337 -12.179 -14.140 1.00 81.44 86 TYR A CA 1
ATOM 665 C C . TYR A 1 86 ? -5.975 -12.404 -14.811 1.00 81.44 86 TYR A C 1
ATOM 667 O O . TYR A 1 86 ? -5.856 -12.399 -16.032 1.00 81.44 86 TYR A O 1
ATOM 675 N N . ASN A 1 87 ? -4.927 -12.675 -14.028 1.00 84.12 87 ASN A N 1
ATOM 676 C CA . ASN A 1 87 ? -3.599 -12.916 -14.594 1.00 84.12 87 ASN A CA 1
ATOM 677 C C . ASN A 1 87 ? -3.551 -14.176 -15.469 1.00 84.12 87 ASN A C 1
ATOM 679 O O . ASN A 1 87 ? -2.781 -14.211 -16.429 1.00 84.12 87 ASN A O 1
ATOM 683 N N . ARG A 1 88 ? -4.351 -15.202 -15.147 1.00 85.12 88 ARG A N 1
ATOM 684 C CA . ARG A 1 88 ? -4.468 -16.436 -15.935 1.00 85.12 88 ARG A CA 1
ATOM 685 C C . ARG A 1 88 ? -5.177 -16.194 -17.265 1.00 85.12 88 ARG A C 1
ATOM 687 O O . ARG A 1 88 ? -4.693 -16.676 -18.283 1.00 85.12 88 ARG A O 1
ATOM 694 N N . THR A 1 89 ? -6.295 -15.469 -17.270 1.00 81.75 89 THR A N 1
ATOM 695 C CA . THR A 1 89 ? -7.031 -15.165 -18.507 1.00 81.75 89 THR A CA 1
ATOM 696 C C . THR A 1 89 ? -6.211 -14.280 -19.432 1.00 81.75 89 THR A C 1
ATOM 698 O O . THR A 1 89 ? -6.078 -14.600 -20.607 1.00 81.75 89 THR A O 1
ATOM 701 N N . VAL A 1 90 ? -5.558 -13.241 -18.903 1.00 79.50 90 VAL A N 1
ATOM 702 C CA . VAL A 1 90 ? -4.664 -12.394 -19.707 1.00 79.50 90 VAL A CA 1
ATOM 703 C C . VAL A 1 90 ? -3.494 -13.207 -20.279 1.00 79.50 90 VAL A C 1
ATOM 705 O O . VAL A 1 90 ? -3.170 -13.039 -21.451 1.00 79.50 90 VAL A O 1
ATOM 708 N N . ALA A 1 91 ? -2.909 -14.136 -19.505 1.00 80.38 91 ALA A N 1
ATOM 709 C CA . ALA A 1 91 ? -1.841 -15.015 -20.001 1.00 80.38 91 ALA A CA 1
ATOM 710 C C . ALA A 1 91 ? -2.298 -15.866 -21.192 1.00 80.38 91 ALA A C 1
ATOM 712 O O . ALA A 1 91 ? -1.558 -16.014 -22.160 1.00 80.38 91 ALA A O 1
ATOM 713 N N . ALA A 1 92 ? -3.502 -16.436 -21.090 1.00 81.88 92 ALA A N 1
ATOM 714 C CA . ALA A 1 92 ? -4.059 -17.342 -22.085 1.00 81.88 92 ALA A CA 1
ATOM 715 C C . ALA A 1 92 ? -4.517 -16.614 -23.358 1.00 81.88 92 ALA A C 1
ATOM 717 O O . ALA A 1 92 ? -4.347 -17.148 -24.448 1.00 81.88 92 ALA A O 1
ATOM 718 N N . SER A 1 93 ? -5.091 -15.414 -23.229 1.00 83.25 93 SER A N 1
ATOM 719 C CA . SER A 1 93 ? -5.635 -14.661 -24.365 1.00 83.25 93 SER A CA 1
ATOM 720 C C . SER A 1 93 ? -4.594 -13.811 -25.091 1.00 83.25 93 SER A C 1
ATOM 722 O O . SER A 1 93 ? -4.626 -13.736 -26.313 1.00 83.25 93 SER A O 1
ATOM 724 N N . PHE A 1 94 ? -3.696 -13.148 -24.358 1.00 73.00 94 PHE A N 1
ATOM 725 C CA . PHE A 1 94 ? -2.811 -12.125 -24.929 1.00 73.00 94 PHE A CA 1
ATOM 726 C C . PHE A 1 94 ? -1.331 -12.522 -24.935 1.00 73.00 94 PHE A C 1
ATOM 728 O O . PHE A 1 94 ? -0.546 -11.887 -25.634 1.00 73.00 94 PHE A O 1
ATOM 735 N N . GLY A 1 95 ? -0.945 -13.567 -24.192 1.00 70.19 95 GLY A N 1
ATOM 736 C CA . GLY A 1 95 ? 0.457 -13.896 -23.952 1.00 70.19 95 GLY A CA 1
ATOM 737 C C . GLY A 1 95 ? 1.139 -12.846 -23.065 1.00 70.19 95 GLY A C 1
ATOM 738 O O . GLY A 1 95 ? 1.019 -11.638 -23.259 1.00 70.19 95 GLY A O 1
ATOM 739 N N . HIS A 1 96 ? 1.878 -13.286 -22.047 1.00 62.81 96 HIS A N 1
ATOM 740 C CA . HIS A 1 96 ? 2.586 -12.352 -21.166 1.00 62.81 96 HIS A CA 1
ATOM 741 C C . HIS A 1 96 ? 3.944 -11.974 -21.748 1.00 62.81 96 HIS A C 1
ATOM 743 O O . HIS A 1 96 ? 4.946 -12.629 -21.464 1.00 62.81 96 HIS A O 1
ATOM 749 N N . ALA A 1 97 ? 4.013 -10.864 -22.481 1.00 65.19 97 ALA A N 1
ATOM 750 C CA . ALA A 1 97 ? 5.283 -10.178 -22.692 1.00 65.19 97 ALA A CA 1
ATOM 751 C C . ALA A 1 97 ? 5.661 -9.452 -21.393 1.00 65.19 97 ALA A C 1
ATOM 753 O O . ALA A 1 97 ? 5.297 -8.296 -21.162 1.00 65.19 97 ALA A O 1
ATOM 754 N N . LYS A 1 98 ? 6.381 -10.138 -20.497 1.00 66.94 98 LYS A N 1
ATOM 755 C CA . LYS A 1 98 ? 7.050 -9.444 -19.394 1.00 66.94 98 LYS A CA 1
ATOM 756 C C . LYS A 1 98 ? 8.091 -8.533 -20.022 1.00 66.94 98 LYS A C 1
ATOM 758 O O . LYS A 1 98 ? 9.123 -9.012 -20.482 1.00 66.94 98 LYS A O 1
ATOM 763 N N . ARG A 1 99 ? 7.836 -7.223 -20.015 1.00 69.88 99 ARG A N 1
ATOM 764 C CA . ARG A 1 99 ? 8.928 -6.274 -20.219 1.00 69.88 99 ARG A CA 1
ATOM 765 C C . ARG A 1 99 ? 9.967 -6.591 -19.145 1.00 69.88 99 ARG A C 1
ATOM 767 O O . ARG A 1 99 ? 9.578 -6.668 -17.970 1.00 69.88 99 ARG A O 1
ATOM 774 N N . PRO A 1 100 ? 11.233 -6.849 -19.512 1.00 70.62 100 PRO A N 1
ATOM 775 C CA . PRO A 1 100 ? 12.268 -6.980 -18.507 1.00 70.62 100 PRO A CA 1
ATOM 776 C C . PRO A 1 100 ? 12.193 -5.720 -17.651 1.00 70.62 100 PRO A C 1
ATOM 778 O O . PRO A 1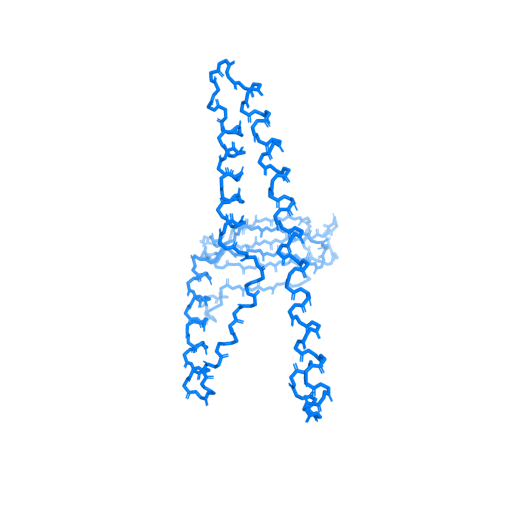 100 ? 12.077 -4.608 -18.172 1.00 70.62 100 PRO A O 1
ATOM 781 N N . LYS A 1 101 ? 12.133 -5.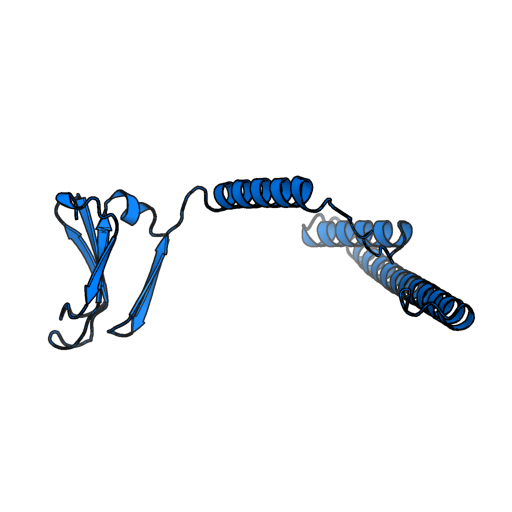899 -16.329 1.00 74.62 101 LYS A N 1
ATOM 782 C CA . LYS A 1 101 ? 12.227 -4.743 -15.445 1.00 74.62 101 LYS A CA 1
ATOM 783 C C . LYS A 1 101 ? 13.550 -4.073 -15.770 1.00 74.62 101 LYS A C 1
ATOM 785 O O . LYS A 1 101 ? 14.575 -4.748 -1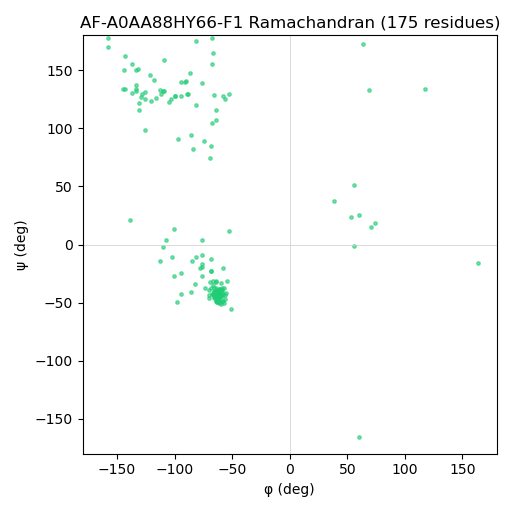5.792 1.00 74.62 101 LYS A O 1
ATOM 790 N N . ASP A 1 102 ? 13.490 -2.777 -16.038 1.00 78.25 102 ASP A N 1
ATOM 791 C CA . ASP A 1 102 ? 14.664 -1.975 -16.341 1.00 78.25 102 ASP A CA 1
ATOM 792 C C . ASP A 1 102 ? 15.523 -1.857 -15.074 1.00 78.25 102 ASP A C 1
ATOM 794 O O . ASP A 1 102 ? 15.338 -0.966 -14.237 1.00 78.25 102 ASP A O 1
ATOM 798 N N . GLN A 1 103 ? 16.370 -2.862 -14.853 1.00 84.81 103 GLN A N 1
ATOM 799 C CA . GLN A 1 103 ? 17.181 -2.995 -13.655 1.00 84.81 103 GLN A CA 1
ATOM 800 C C . GLN A 1 103 ? 18.447 -2.163 -13.832 1.00 84.81 103 GLN A C 1
ATOM 802 O O . GLN A 1 103 ? 19.501 -2.654 -14.219 1.00 84.81 103 GLN A O 1
ATOM 807 N N . TRP A 1 104 ? 18.302 -0.870 -13.563 1.00 91.06 104 TRP A N 1
ATOM 808 C CA . TRP A 1 104 ? 19.366 0.117 -13.720 1.00 91.06 104 TRP A CA 1
ATOM 809 C C . TRP A 1 104 ? 20.399 0.095 -12.584 1.00 91.06 104 TRP A C 1
ATOM 811 O O . TRP A 1 104 ? 21.511 0.579 -12.757 1.00 91.06 104 TRP A O 1
ATOM 821 N N . LEU A 1 105 ? 20.038 -0.472 -11.428 1.00 92.88 105 LEU A N 1
ATOM 822 C CA . LEU A 1 105 ? 20.944 -0.665 -10.295 1.00 92.88 105 LEU A CA 1
ATOM 823 C C . LEU A 1 105 ? 21.673 -1.998 -10.415 1.00 92.88 105 LEU A C 1
ATOM 825 O O . LEU A 1 105 ? 21.038 -3.047 -10.567 1.00 92.88 105 LEU A O 1
ATOM 829 N N . SER A 1 106 ? 22.994 -1.951 -10.277 1.00 92.00 106 SER A N 1
ATOM 830 C CA . SER A 1 106 ? 23.843 -3.134 -10.241 1.00 92.00 106 SER A CA 1
ATOM 831 C C . SER A 1 106 ? 23.601 -3.957 -8.974 1.00 92.00 106 SER A C 1
ATOM 833 O O . SER A 1 106 ? 23.190 -3.441 -7.932 1.00 92.00 106 SER A O 1
ATOM 835 N N . GLU A 1 107 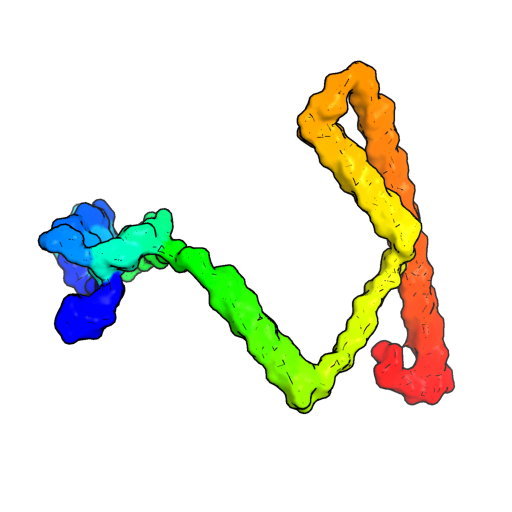? 23.896 -5.254 -9.047 1.00 92.62 107 GLU A N 1
ATOM 836 C CA . GLU A 1 107 ? 23.803 -6.167 -7.901 1.00 92.62 107 GLU A CA 1
ATOM 837 C C . GLU A 1 107 ? 24.668 -5.697 -6.722 1.00 92.62 107 GLU A C 1
ATOM 839 O O . GLU A 1 107 ? 24.238 -5.731 -5.572 1.00 92.62 107 GLU A O 1
ATOM 844 N N . THR A 1 108 ? 25.846 -5.136 -7.008 1.00 92.31 108 THR A N 1
ATOM 845 C CA . THR A 1 108 ? 26.723 -4.571 -5.974 1.00 92.31 108 THR A CA 1
ATOM 846 C C . THR A 1 108 ? 26.079 -3.410 -5.213 1.00 92.31 108 THR A C 1
ATOM 848 O O . THR A 1 108 ? 26.184 -3.347 -3.989 1.00 92.31 108 THR A O 1
ATOM 851 N N . THR A 1 109 ? 25.357 -2.517 -5.900 1.00 94.06 109 THR A N 1
ATOM 852 C CA . THR A 1 109 ? 24.622 -1.422 -5.251 1.00 94.06 109 THR A CA 1
ATOM 853 C C . THR A 1 109 ? 23.452 -1.948 -4.427 1.00 94.06 109 THR A C 1
ATOM 855 O O . THR A 1 109 ? 23.206 -1.448 -3.330 1.00 94.06 109 THR A O 1
ATOM 858 N N . TRP A 1 110 ? 22.760 -2.986 -4.905 1.00 94.00 110 TRP A N 1
ATOM 859 C CA . TRP A 1 110 ? 21.702 -3.649 -4.139 1.00 94.00 110 TRP A CA 1
ATOM 860 C C . TRP A 1 110 ? 22.215 -4.270 -2.841 1.00 94.00 110 TRP A C 1
ATOM 862 O O . TRP A 1 110 ? 21.582 -4.086 -1.800 1.00 94.00 110 TRP A O 1
ATOM 872 N N . ASN A 1 111 ? 23.372 -4.932 -2.878 1.00 94.62 111 ASN A N 1
ATOM 873 C CA . ASN A 1 111 ? 23.990 -5.516 -1.688 1.00 94.62 111 ASN A CA 1
ATOM 874 C C . ASN A 1 111 ? 24.324 -4.434 -0.649 1.00 94.62 111 ASN A C 1
A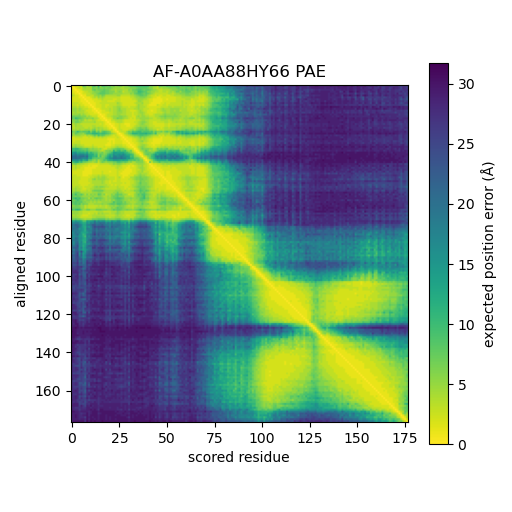TOM 876 O O . ASN A 1 111 ? 23.928 -4.560 0.508 1.00 94.62 111 ASN A O 1
ATOM 880 N N . LEU A 1 112 ? 24.915 -3.312 -1.077 1.00 93.69 112 LEU A N 1
ATOM 881 C CA . LEU A 1 112 ? 25.207 -2.172 -0.194 1.00 93.69 112 LEU A CA 1
ATOM 882 C C . LEU A 1 112 ? 23.943 -1.557 0.429 1.00 93.69 112 LEU A C 1
ATOM 884 O O . LEU A 1 112 ? 23.943 -1.179 1.601 1.00 93.69 112 LEU A O 1
ATOM 888 N N . ILE A 1 113 ? 22.848 -1.456 -0.332 1.00 93.50 113 ILE A N 1
ATOM 889 C CA . ILE A 1 113 ? 21.555 -0.990 0.194 1.00 93.50 113 ILE A CA 1
ATOM 890 C C . ILE A 1 113 ? 21.030 -1.965 1.255 1.00 93.50 113 ILE A C 1
ATOM 892 O O . ILE A 1 113 ? 20.541 -1.527 2.300 1.00 93.50 113 ILE A O 1
ATOM 896 N N . GLY A 1 114 ? 21.147 -3.272 1.005 1.00 94.00 114 GLY A N 1
ATOM 897 C CA . GLY A 1 114 ? 20.754 -4.324 1.941 1.00 94.00 114 GLY A CA 1
ATOM 898 C C . GLY A 1 114 ? 21.531 -4.254 3.254 1.00 94.00 114 GLY A C 1
ATOM 899 O O . GLY A 1 114 ? 20.925 -4.220 4.326 1.00 94.00 114 GLY A O 1
ATOM 900 N N . GLU A 1 115 ? 22.856 -4.146 3.177 1.00 92.00 115 GLU A N 1
ATOM 901 C CA . GLU A 1 115 ? 23.733 -3.977 4.339 1.00 92.00 115 GLU A CA 1
ATOM 902 C C . GLU A 1 115 ? 23.402 -2.698 5.121 1.00 92.00 115 GLU A C 1
ATOM 904 O O . GLU A 1 115 ? 23.277 -2.734 6.347 1.00 92.00 115 GLU A O 1
ATOM 909 N N . CYS A 1 116 ? 23.162 -1.581 4.422 1.00 90.81 116 CYS A N 1
ATOM 910 C CA . CYS A 1 116 ? 22.806 -0.303 5.043 1.00 90.81 116 CYS A CA 1
ATOM 911 C C . CYS A 1 116 ? 21.476 -0.408 5.792 1.00 90.81 116 CYS A C 1
ATOM 913 O O . CYS A 1 116 ? 21.336 0.079 6.916 1.00 90.81 116 CYS A O 1
ATOM 915 N N . CYS A 1 117 ? 20.494 -1.070 5.178 1.00 89.31 117 CYS A N 1
ATOM 916 C CA . CYS A 1 117 ? 19.192 -1.303 5.782 1.00 89.31 117 CYS A CA 1
ATOM 917 C C . CYS A 1 117 ? 19.314 -2.178 7.034 1.00 89.31 117 CYS A C 1
ATOM 919 O O . CYS A 1 117 ? 18.781 -1.815 8.082 1.00 89.31 117 CYS A O 1
ATOM 921 N N . ASN A 1 118 ? 20.063 -3.280 6.954 1.00 89.12 118 ASN 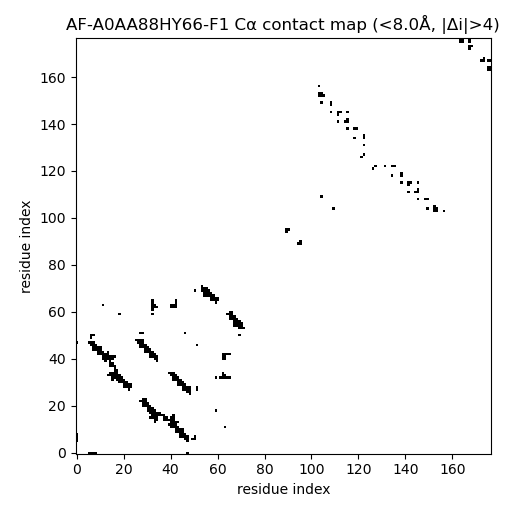A N 1
ATOM 922 C CA . ASN A 1 118 ? 20.264 -4.184 8.081 1.00 89.12 118 ASN A CA 1
ATOM 923 C C . ASN A 1 118 ? 20.955 -3.478 9.258 1.00 89.12 118 ASN A C 1
ATOM 925 O O . ASN A 1 118 ? 20.487 -3.547 10.391 1.00 89.12 118 ASN A O 1
ATOM 929 N N . LEU A 1 119 ? 22.015 -2.714 8.986 1.00 85.69 119 LEU A N 1
ATOM 930 C CA . LEU A 1 119 ? 22.755 -1.986 10.013 1.00 85.69 119 LEU A CA 1
ATOM 931 C C . LEU A 1 119 ? 21.888 -0.907 10.685 1.00 85.69 119 LEU A C 1
ATOM 933 O O . LEU A 1 119 ? 21.872 -0.803 11.911 1.00 85.69 119 LEU A O 1
ATOM 937 N N . LYS A 1 120 ? 21.090 -0.157 9.913 1.00 86.25 120 LYS A N 1
ATOM 938 C CA . LYS A 1 120 ? 20.126 0.816 10.461 1.00 86.25 120 LYS A CA 1
ATOM 939 C C . LYS A 1 120 ? 19.033 0.143 11.297 1.00 86.25 120 LYS A C 1
ATOM 941 O O . LYS A 1 120 ? 18.642 0.687 12.326 1.00 86.25 120 LYS A O 1
ATOM 946 N N . LEU A 1 121 ? 18.562 -1.040 10.898 1.00 86.69 121 LEU A N 1
ATOM 947 C CA . LEU A 1 121 ? 17.595 -1.821 11.674 1.00 86.69 121 LEU A CA 1
ATOM 948 C C . LEU A 1 121 ? 18.182 -2.318 13.000 1.00 86.69 121 LEU A C 1
ATOM 950 O O . LEU A 1 121 ? 17.490 -2.252 14.012 1.00 86.69 121 LEU A O 1
ATOM 954 N N . LEU A 1 122 ? 19.437 -2.776 13.014 1.00 82.31 122 LEU A N 1
ATOM 955 C CA . LEU A 1 122 ? 20.133 -3.174 14.244 1.00 82.31 122 LEU A CA 1
ATOM 956 C C . LEU A 1 122 ? 20.294 -1.989 15.208 1.00 82.31 122 LEU A C 1
ATOM 958 O O . LEU A 1 122 ? 20.004 -2.125 16.394 1.00 82.31 122 LEU A O 1
ATOM 962 N N . LEU A 1 123 ? 20.667 -0.811 14.693 1.00 79.88 123 LEU A N 1
ATOM 963 C CA . LEU A 1 123 ? 20.742 0.427 15.482 1.00 79.88 123 LEU A CA 1
ATOM 964 C C . LEU A 1 123 ? 19.380 0.822 16.076 1.00 79.88 123 LEU A C 1
ATOM 966 O O . LEU A 1 123 ? 19.302 1.192 17.244 1.00 79.88 123 LEU A O 1
ATOM 970 N N . LEU A 1 124 ? 18.301 0.712 15.293 1.00 82.25 124 LEU A N 1
ATOM 971 C CA . LEU A 1 124 ? 16.935 1.030 15.731 1.00 82.25 124 LEU A CA 1
ATOM 972 C C . LEU A 1 124 ? 16.400 0.071 16.801 1.00 82.25 124 LEU A C 1
ATOM 974 O O . LEU A 1 124 ? 15.591 0.477 17.630 1.00 82.25 124 LEU A O 1
ATOM 978 N N . ARG A 1 125 ? 16.819 -1.199 16.779 1.00 80.81 125 ARG A N 1
ATOM 979 C CA . ARG A 1 125 ? 16.353 -2.229 17.722 1.00 80.81 125 ARG A CA 1
ATOM 980 C C . ARG A 1 125 ? 16.975 -2.121 19.113 1.00 80.81 125 ARG A C 1
ATOM 982 O O . ARG A 1 125 ? 16.507 -2.802 20.017 1.00 80.81 125 ARG A O 1
ATOM 989 N N . GLY A 1 126 ? 17.975 -1.262 19.303 1.00 66.62 126 GLY A N 1
ATOM 990 C CA . GLY A 1 126 ? 18.602 -1.074 20.609 1.00 66.62 126 GLY A CA 1
ATOM 991 C C . GLY A 1 126 ? 19.524 -2.224 21.030 1.00 66.62 126 GLY A C 1
ATOM 992 O O . GLY A 1 126 ? 19.854 -2.306 22.209 1.00 66.62 126 GLY A O 1
ATOM 993 N N . ASP A 1 127 ? 19.984 -3.064 20.090 1.00 60.97 127 ASP A N 1
ATOM 994 C CA . ASP A 1 127 ? 21.059 -4.048 20.311 1.00 60.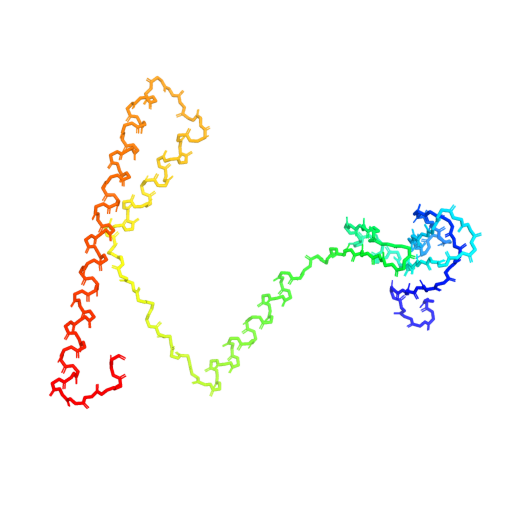97 127 ASP A CA 1
ATOM 995 C C . ASP A 1 127 ? 22.399 -3.313 20.496 1.00 60.97 127 ASP A C 1
ATOM 997 O O . ASP A 1 127 ? 23.242 -3.199 19.595 1.00 60.97 127 ASP A O 1
ATOM 1001 N N . VAL A 1 128 ? 22.557 -2.715 21.672 1.00 52.22 128 VAL A N 1
ATOM 1002 C CA . VAL A 1 128 ? 23.573 -1.713 21.955 1.00 52.22 128 VAL A CA 1
ATOM 1003 C C . VAL A 1 128 ? 24.401 -2.124 23.174 1.00 52.22 128 VAL A C 1
ATOM 1005 O O . VAL A 1 128 ? 24.032 -1.871 24.315 1.00 52.22 128 VAL A O 1
ATOM 1008 N N . ASN A 1 129 ? 25.574 -2.701 22.906 1.00 56.69 129 ASN A N 1
ATOM 1009 C CA . ASN A 1 129 ? 26.752 -2.549 23.770 1.00 56.69 129 ASN A CA 1
ATOM 1010 C C . ASN A 1 129 ? 27.444 -1.199 23.455 1.00 56.69 129 ASN A C 1
ATOM 1012 O O . ASN A 1 129 ? 27.063 -0.538 22.489 1.00 56.69 129 ASN A O 1
ATOM 1016 N N . ASN A 1 130 ? 28.486 -0.817 24.213 1.00 56.09 130 ASN A N 1
ATOM 1017 C CA . ASN A 1 130 ? 29.276 0.444 24.149 1.00 56.09 130 ASN A CA 1
ATOM 1018 C C . ASN A 1 130 ? 29.881 0.853 22.769 1.00 56.09 130 ASN A C 1
ATOM 1020 O O . ASN A 1 130 ? 30.688 1.772 22.684 1.00 56.09 130 ASN A O 1
ATOM 1024 N N . GLU A 1 131 ? 29.490 0.207 21.675 1.00 63.12 131 GLU A N 1
ATOM 1025 C CA . GLU A 1 131 ? 30.002 0.334 20.306 1.00 63.12 131 GLU A CA 1
ATOM 1026 C C . GLU A 1 131 ? 29.109 1.208 19.390 1.00 63.12 131 GLU A C 1
ATOM 1028 O O . GLU A 1 131 ? 29.239 1.198 18.164 1.00 63.12 131 GLU A O 1
ATOM 1033 N N . THR A 1 132 ? 28.166 1.963 19.962 1.00 68.25 132 THR A N 1
ATOM 1034 C CA . THR A 1 132 ? 27.192 2.801 19.227 1.00 68.25 132 THR A CA 1
ATOM 1035 C C . THR A 1 132 ? 27.831 3.790 18.271 1.00 68.25 132 THR A C 1
ATOM 1037 O O . THR A 1 132 ? 27.345 3.968 17.157 1.00 68.25 132 THR A O 1
ATOM 1040 N N . VAL A 1 133 ? 28.915 4.438 18.695 1.00 69.12 133 VAL A N 1
ATOM 1041 C CA . VAL A 1 133 ? 29.584 5.487 17.918 1.00 69.12 133 VAL A CA 1
ATOM 1042 C C . VAL A 1 133 ? 30.202 4.904 16.646 1.00 69.12 133 VAL A C 1
ATOM 1044 O O . VAL A 1 133 ? 30.021 5.467 15.569 1.00 69.12 133 VAL A O 1
ATOM 1047 N N . LEU A 1 134 ? 30.847 3.737 16.744 1.00 70.75 134 LEU A N 1
ATOM 1048 C CA . LEU A 1 134 ? 31.448 3.046 15.599 1.00 70.75 134 LEU A CA 1
ATOM 1049 C C . LEU A 1 134 ? 30.382 2.545 14.621 1.00 70.75 134 LEU A C 1
ATOM 1051 O O . LEU A 1 134 ? 30.512 2.739 13.415 1.00 70.75 134 LEU A O 1
ATOM 1055 N N . LYS A 1 135 ? 29.286 1.970 15.130 1.00 72.75 135 LYS A N 1
ATOM 1056 C CA . LYS A 1 135 ? 28.164 1.520 14.291 1.00 72.75 135 LYS A CA 1
ATOM 1057 C C . LYS A 1 135 ? 27.451 2.690 13.606 1.00 72.75 135 LYS A C 1
ATOM 1059 O O . LYS A 1 135 ? 27.078 2.581 12.440 1.00 72.75 135 LYS A O 1
ATOM 1064 N N . ASN A 1 136 ? 27.308 3.829 14.282 1.00 78.69 136 ASN A N 1
ATOM 1065 C CA . ASN A 1 136 ? 26.757 5.045 13.682 1.00 78.69 136 ASN A CA 1
ATOM 1066 C C . ASN A 1 136 ? 27.665 5.589 12.571 1.00 78.69 136 ASN A C 1
ATOM 1068 O O . ASN A 1 136 ? 27.166 5.899 11.489 1.00 78.69 136 ASN A O 1
ATOM 1072 N N . GLN A 1 137 ? 28.981 5.644 12.798 1.00 81.56 137 GLN A N 1
ATOM 1073 C CA . GLN A 1 137 ? 29.945 6.063 11.778 1.00 81.56 137 GLN A CA 1
ATOM 1074 C C . GLN A 1 137 ? 29.918 5.124 10.565 1.00 81.56 137 GLN A C 1
ATOM 1076 O O . GLN A 1 137 ? 29.780 5.578 9.432 1.00 81.56 137 GLN A O 1
ATOM 1081 N N . MET A 1 138 ? 29.916 3.813 10.805 1.00 81.81 138 MET A N 1
ATOM 1082 C CA . MET A 1 138 ? 29.803 2.800 9.756 1.00 81.81 138 MET A CA 1
ATOM 1083 C C . MET A 1 138 ? 28.504 2.944 8.945 1.00 81.81 138 MET A C 1
ATOM 1085 O O . MET A 1 138 ? 28.522 2.778 7.728 1.00 81.81 138 MET A O 1
ATOM 1089 N N . SER A 1 139 ? 27.384 3.307 9.582 1.00 81.75 139 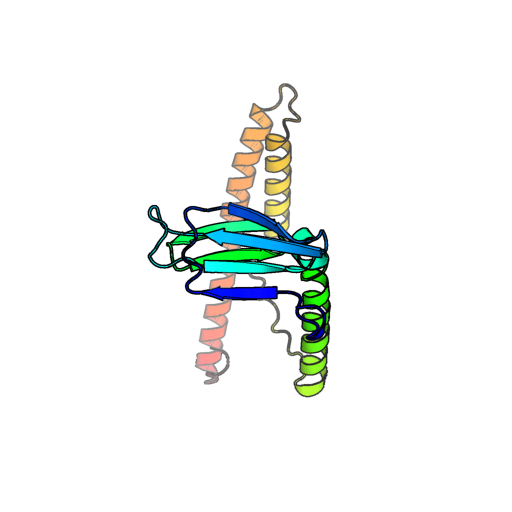SER A N 1
ATOM 1090 C CA . SER A 1 139 ? 26.112 3.597 8.901 1.00 81.75 139 SER A CA 1
ATOM 1091 C C . SER A 1 139 ? 26.213 4.797 7.956 1.00 81.75 139 SER A C 1
ATOM 1093 O O . SER A 1 139 ? 25.708 4.746 6.833 1.00 81.75 139 SER A O 1
ATOM 1095 N N . ILE A 1 140 ? 26.885 5.868 8.394 1.00 87.44 140 ILE A N 1
ATOM 1096 C CA . ILE A 1 140 ? 27.123 7.084 7.601 1.00 87.44 140 ILE A CA 1
ATOM 1097 C C . ILE A 1 140 ? 28.026 6.772 6.402 1.00 87.44 140 ILE A C 1
ATOM 1099 O O . ILE A 1 140 ? 27.742 7.198 5.276 1.00 87.44 140 ILE A O 1
ATOM 1103 N N . ASP A 1 141 ? 29.081 5.991 6.624 1.00 90.06 141 ASP A N 1
ATOM 1104 C CA . ASP A 1 141 ? 30.014 5.582 5.578 1.00 90.06 141 ASP A CA 1
ATOM 1105 C C . ASP A 1 141 ? 29.308 4.702 4.536 1.00 90.06 141 ASP A C 1
ATOM 1107 O O . ASP A 1 141 ? 29.442 4.942 3.331 1.00 90.06 141 ASP A O 1
ATOM 1111 N N . LEU A 1 142 ? 28.477 3.744 4.971 1.00 90.50 142 LEU A N 1
ATOM 1112 C CA . LEU A 1 142 ? 27.677 2.917 4.064 1.00 90.50 142 LEU A CA 1
ATOM 1113 C C . LEU A 1 142 ? 26.670 3.747 3.264 1.00 90.50 142 LEU A C 1
ATOM 1115 O O . LEU A 1 142 ? 26.527 3.550 2.060 1.00 90.50 142 LEU A O 1
ATOM 1119 N N . ASP A 1 143 ? 25.992 4.703 3.900 1.00 91.50 143 ASP A N 1
ATOM 1120 C CA . ASP A 1 143 ? 25.040 5.596 3.231 1.00 91.50 143 ASP A CA 1
ATOM 1121 C C . ASP A 1 143 ? 25.735 6.440 2.148 1.00 91.50 143 ASP A C 1
ATOM 1123 O O . ASP A 1 143 ? 25.214 6.631 1.043 1.00 91.50 143 ASP A O 1
ATOM 1127 N N . THR A 1 144 ? 26.963 6.882 2.428 1.00 95.06 144 THR A N 1
ATOM 1128 C CA . THR A 1 144 ? 27.820 7.597 1.476 1.00 95.06 144 THR A CA 1
ATOM 1129 C C . THR A 1 144 ? 28.208 6.705 0.294 1.00 95.06 144 THR A C 1
ATOM 1131 O O . THR A 1 144 ? 28.123 7.138 -0.861 1.00 95.06 144 THR A O 1
ATOM 1134 N N . GLN A 1 145 ? 28.570 5.445 0.549 1.00 93.38 145 GLN A N 1
ATOM 1135 C CA . GLN A 1 145 ? 28.880 4.466 -0.497 1.00 93.38 145 GLN A CA 1
ATOM 1136 C C . GLN A 1 145 ? 27.659 4.139 -1.364 1.00 93.38 145 GLN A C 1
ATOM 1138 O O . GLN A 1 145 ? 27.764 4.176 -2.593 1.00 93.38 145 GLN A O 1
ATOM 1143 N N . VAL A 1 146 ? 26.491 3.914 -0.751 1.00 95.50 146 VAL A N 1
ATOM 1144 C CA . VAL A 1 146 ? 25.215 3.698 -1.449 1.00 95.50 146 VAL A CA 1
ATOM 1145 C C . VAL A 1 146 ? 24.905 4.881 -2.360 1.00 95.50 146 VAL A C 1
ATOM 1147 O O . VAL A 1 146 ? 24.663 4.687 -3.552 1.00 95.50 146 VAL A O 1
ATOM 1150 N N . LYS A 1 147 ? 24.975 6.118 -1.851 1.00 95.69 147 LYS A N 1
ATOM 1151 C CA . LYS A 1 147 ? 24.741 7.334 -2.649 1.00 95.69 147 LYS A CA 1
ATOM 1152 C C . LYS A 1 147 ? 25.703 7.441 -3.829 1.00 95.69 147 LYS A C 1
ATOM 1154 O O . LYS A 1 147 ? 25.275 7.763 -4.939 1.00 95.69 147 LYS A O 1
ATOM 1159 N N . ARG A 1 148 ? 26.995 7.174 -3.610 1.00 96.00 148 ARG A N 1
ATOM 1160 C CA . ARG A 1 148 ? 28.019 7.220 -4.663 1.00 96.00 148 ARG A CA 1
ATOM 1161 C C . ARG A 1 148 ? 27.742 6.184 -5.751 1.00 96.00 148 ARG A C 1
ATOM 1163 O O . ARG A 1 148 ? 27.720 6.542 -6.924 1.00 96.00 148 ARG A O 1
ATOM 1170 N N . ARG A 1 149 ? 27.488 4.931 -5.371 1.00 94.50 149 ARG A N 1
ATOM 1171 C CA . ARG A 1 149 ? 27.219 3.826 -6.304 1.00 94.50 149 ARG A CA 1
ATOM 1172 C C . ARG A 1 149 ? 25.913 4.007 -7.065 1.00 94.50 149 ARG A C 1
ATOM 1174 O O . ARG A 1 149 ? 25.904 3.882 -8.279 1.00 94.50 149 ARG A O 1
ATOM 1181 N N . THR A 1 150 ? 24.860 4.446 -6.384 1.00 95.25 150 THR A N 1
ATOM 1182 C CA . THR A 1 150 ? 23.565 4.761 -7.007 1.00 95.25 150 THR A CA 1
ATOM 1183 C C . THR A 1 150 ? 23.701 5.859 -8.065 1.00 95.25 150 THR A C 1
ATOM 1185 O O . THR A 1 150 ? 23.074 5.783 -9.117 1.00 95.25 150 THR A O 1
ATOM 1188 N N . ARG A 1 151 ? 24.530 6.887 -7.825 1.00 95.12 151 ARG A N 1
ATOM 1189 C CA . ARG A 1 151 ? 24.808 7.923 -8.835 1.00 95.12 151 ARG A CA 1
ATOM 1190 C C . ARG A 1 151 ? 25.550 7.361 -10.043 1.00 95.12 151 ARG A C 1
ATOM 1192 O O . ARG A 1 151 ? 25.159 7.679 -11.156 1.00 95.12 151 ARG A O 1
ATOM 1199 N N . ILE A 1 152 ? 26.571 6.531 -9.821 1.00 93.81 152 ILE A N 1
ATOM 1200 C CA . ILE A 1 152 ? 27.324 5.879 -10.903 1.00 93.81 152 ILE A CA 1
ATOM 1201 C C . ILE A 1 152 ? 26.388 5.013 -11.749 1.00 93.81 152 ILE A C 1
ATOM 1203 O O . ILE A 1 152 ? 26.318 5.211 -12.955 1.00 93.81 152 ILE A O 1
ATOM 1207 N N . ASP A 1 153 ? 25.611 4.135 -11.114 1.00 95.62 153 ASP A N 1
ATOM 1208 C CA . ASP A 1 153 ? 24.652 3.260 -11.792 1.00 95.62 153 ASP A CA 1
ATOM 1209 C C . ASP A 1 153 ? 23.615 4.068 -12.584 1.00 95.62 153 ASP A C 1
ATOM 1211 O O . ASP A 1 153 ? 23.302 3.734 -13.725 1.00 95.62 153 ASP A O 1
ATOM 1215 N N . LYS A 1 154 ? 23.128 5.184 -12.020 1.00 94.44 154 LYS A N 1
ATOM 1216 C CA . LYS A 1 154 ? 22.215 6.095 -12.719 1.00 94.44 154 LYS A CA 1
ATOM 1217 C C . LYS A 1 154 ? 22.863 6.686 -13.968 1.00 94.44 154 LYS A C 1
ATOM 1219 O O . LYS A 1 154 ? 22.233 6.677 -15.021 1.00 94.44 154 LYS A O 1
ATOM 1224 N N . THR A 1 155 ? 24.078 7.216 -13.850 1.00 94.44 155 THR A N 1
ATOM 1225 C CA . THR A 1 155 ? 24.801 7.807 -14.982 1.00 94.44 155 THR A CA 1
ATOM 1226 C C . THR A 1 155 ? 25.057 6.755 -16.055 1.00 94.44 155 THR A C 1
ATOM 1228 O O . THR A 1 155 ? 24.631 6.942 -17.185 1.00 94.44 155 THR A O 1
ATOM 1231 N N . SER A 1 156 ? 25.603 5.592 -15.691 1.00 93.25 156 SER A N 1
ATOM 1232 C CA . SER A 1 156 ? 25.845 4.495 -16.634 1.00 93.25 156 SER A CA 1
ATOM 1233 C C . SER A 1 156 ? 24.572 3.995 -17.318 1.00 93.25 156 SER A C 1
ATOM 1235 O O . SER A 1 156 ? 24.618 3.565 -18.468 1.00 93.25 156 SER A O 1
ATOM 1237 N N . HIS A 1 157 ? 23.430 4.024 -16.630 1.00 93.38 157 HIS A N 1
ATOM 1238 C CA . HIS A 1 157 ? 22.148 3.670 -17.232 1.00 93.38 157 HIS A CA 1
ATOM 1239 C C . HIS A 1 157 ? 21.671 4.701 -18.255 1.00 93.38 157 HIS A C 1
ATOM 1241 O O . HIS A 1 157 ? 21.195 4.340 -19.331 1.00 93.38 157 HIS A O 1
ATOM 1247 N N . LEU A 1 158 ? 21.806 5.985 -17.923 1.00 91.56 158 LEU A N 1
ATOM 1248 C CA . LEU A 1 158 ? 21.474 7.074 -18.836 1.00 91.56 158 LEU A CA 1
ATOM 1249 C C . LEU A 1 158 ? 22.381 7.047 -20.068 1.00 91.56 158 LEU A C 1
ATOM 1251 O O . LEU A 1 158 ? 21.851 7.097 -21.171 1.00 91.56 158 LEU A O 1
ATOM 1255 N N . ASP A 1 159 ? 23.688 6.845 -19.886 1.00 93.19 159 ASP A N 1
ATOM 1256 C CA . ASP A 1 159 ? 24.668 6.753 -20.976 1.00 93.19 159 ASP A CA 1
ATOM 1257 C C . ASP A 1 159 ? 24.340 5.606 -21.950 1.00 93.19 159 ASP A C 1
ATOM 1259 O O . ASP A 1 159 ? 24.451 5.749 -23.168 1.00 93.19 159 ASP A O 1
ATOM 1263 N N . LYS A 1 160 ? 23.877 4.460 -21.430 1.00 91.69 160 LYS A N 1
ATOM 1264 C CA . LYS A 1 160 ? 23.406 3.339 -22.261 1.00 91.69 160 LYS A CA 1
ATOM 1265 C C . LYS A 1 160 ? 22.165 3.708 -23.066 1.00 91.69 160 LYS A C 1
ATOM 1267 O O . LYS A 1 160 ? 22.092 3.381 -24.246 1.00 91.69 160 LYS A O 1
ATOM 1272 N N . LYS A 1 161 ? 21.193 4.381 -22.444 1.00 89.50 161 LYS A N 1
ATOM 1273 C CA . LYS A 1 161 ? 19.971 4.817 -23.135 1.00 89.50 161 LYS A CA 1
ATOM 1274 C C . LYS A 1 161 ? 20.263 5.861 -24.206 1.00 89.50 161 LYS A C 1
ATOM 1276 O O . LYS A 1 161 ? 19.697 5.764 -25.287 1.00 89.50 161 LYS A O 1
ATOM 1281 N N . THR A 1 162 ? 21.154 6.813 -23.938 1.00 91.31 162 THR A N 1
ATOM 1282 C CA . THR A 1 162 ? 21.567 7.808 -24.936 1.00 91.31 162 THR A CA 1
ATOM 1283 C C . THR A 1 162 ? 22.301 7.150 -26.099 1.00 91.31 162 THR A C 1
ATOM 1285 O O . THR A 1 162 ? 21.962 7.423 -27.242 1.00 91.31 162 THR A O 1
ATOM 1288 N N . ALA A 1 163 ? 23.209 6.203 -25.835 1.00 91.12 163 ALA A N 1
ATOM 1289 C CA . ALA A 1 163 ? 23.895 5.462 -26.895 1.00 91.12 163 ALA A CA 1
ATOM 1290 C C . ALA A 1 163 ? 22.921 4.651 -27.771 1.00 91.12 163 ALA A C 1
ATOM 1292 O O . ALA A 1 163 ? 23.016 4.691 -28.995 1.00 91.12 163 ALA A O 1
ATOM 1293 N N . MET A 1 164 ? 21.947 3.966 -27.158 1.00 87.19 164 MET A N 1
ATOM 1294 C CA . MET A 1 164 ? 20.901 3.242 -27.893 1.00 87.19 164 MET A CA 1
ATOM 1295 C C . MET A 1 164 ? 20.032 4.183 -28.739 1.00 87.19 164 MET A C 1
ATOM 1297 O O . MET A 1 164 ? 19.706 3.849 -29.876 1.00 87.19 164 MET A O 1
ATOM 1301 N N . ALA A 1 165 ? 19.682 5.362 -28.217 1.00 87.25 165 ALA A N 1
ATOM 1302 C CA . ALA A 1 165 ? 18.927 6.369 -28.962 1.00 87.25 165 ALA A CA 1
ATOM 1303 C C . ALA A 1 165 ? 19.726 6.925 -30.157 1.00 87.25 165 ALA A C 1
ATOM 1305 O O . ALA A 1 165 ? 19.177 7.085 -31.251 1.00 87.25 165 ALA A O 1
ATOM 1306 N N . ASP A 1 166 ? 21.029 7.160 -29.984 1.00 88.88 166 ASP A N 1
ATOM 1307 C CA . ASP A 1 166 ? 21.921 7.618 -31.054 1.00 88.88 166 ASP A CA 1
ATOM 1308 C C . ASP A 1 166 ? 22.079 6.558 -32.157 1.00 88.88 166 ASP A C 1
ATOM 1310 O O . ASP A 1 166 ? 22.069 6.884 -33.347 1.00 88.88 166 ASP A O 1
ATOM 1314 N N . GLU A 1 167 ? 22.200 5.278 -31.792 1.00 88.75 167 GLU A N 1
ATOM 1315 C CA . GLU A 1 167 ? 22.239 4.160 -32.743 1.00 88.75 167 GLU A CA 1
ATOM 1316 C C . GLU A 1 167 ? 20.913 3.997 -33.497 1.00 88.75 167 GLU A C 1
ATOM 1318 O O . GLU A 1 167 ? 20.917 3.904 -34.726 1.00 88.75 167 GLU A O 1
ATOM 1323 N N . ALA A 1 168 ? 19.778 4.041 -32.796 1.00 86.12 168 ALA A N 1
ATOM 1324 C CA . ALA A 1 168 ? 18.449 3.960 -33.403 1.00 86.12 168 ALA A CA 1
ATOM 1325 C C . ALA A 1 168 ? 18.199 5.106 -34.399 1.00 86.12 168 ALA A C 1
ATOM 1327 O O . ALA A 1 168 ? 17.662 4.885 -35.487 1.00 86.12 168 ALA A O 1
ATOM 1328 N N . THR A 1 169 ? 18.674 6.314 -34.074 1.00 85.94 169 THR A N 1
ATOM 1329 C CA . THR A 1 169 ? 18.611 7.481 -34.967 1.00 85.94 169 THR A CA 1
ATOM 1330 C C . THR A 1 169 ? 19.425 7.256 -36.245 1.00 85.94 169 THR A C 1
ATOM 1332 O O . THR A 1 169 ? 18.952 7.578 -37.333 1.00 85.94 169 THR A O 1
ATOM 1335 N N . LYS A 1 170 ? 20.617 6.646 -36.149 1.00 88.62 170 LYS A N 1
ATOM 1336 C CA . LYS A 1 170 ? 21.456 6.301 -37.317 1.00 88.62 170 LYS A CA 1
ATOM 1337 C C . LYS A 1 170 ? 20.824 5.228 -38.210 1.00 88.62 170 LYS A C 1
ATOM 1339 O O . LYS A 1 170 ? 20.994 5.282 -39.423 1.00 88.62 170 LYS A O 1
ATOM 1344 N N . LEU A 1 171 ? 20.112 4.268 -37.620 1.00 85.44 171 LEU A N 1
ATOM 1345 C CA . LEU A 1 171 ? 19.400 3.195 -38.329 1.00 85.44 171 LEU A CA 1
ATOM 1346 C C . LEU A 1 171 ? 18.027 3.631 -38.877 1.00 85.44 171 LEU A C 1
ATOM 1348 O O . LEU A 1 171 ? 17.429 2.897 -39.661 1.00 85.44 171 LEU A O 1
ATOM 1352 N N . GLY A 1 172 ? 17.532 4.812 -38.490 1.00 81.12 172 GLY A N 1
ATOM 1353 C CA . GLY A 1 172 ? 16.206 5.308 -38.869 1.00 81.12 172 GLY A CA 1
ATOM 1354 C C . GLY A 1 172 ? 15.045 4.557 -38.205 1.00 81.12 172 GLY A C 1
ATOM 1355 O O . GLY A 1 172 ? 13.906 4.686 -38.655 1.00 81.12 172 GLY A O 1
ATOM 1356 N N . ASP A 1 173 ? 15.308 3.778 -37.149 1.00 74.06 173 ASP A N 1
ATOM 1357 C CA . ASP A 1 173 ? 14.304 2.965 -36.456 1.00 74.06 173 ASP A CA 1
ATOM 1358 C C . ASP A 1 173 ? 13.775 3.686 -35.206 1.00 74.06 173 ASP A C 1
ATOM 1360 O O . ASP A 1 173 ? 14.286 3.568 -34.094 1.00 74.06 173 ASP A O 1
ATOM 1364 N N . TYR A 1 174 ? 12.706 4.456 -35.392 1.00 72.50 174 TYR A N 1
ATOM 1365 C CA . TYR A 1 174 ? 12.055 5.268 -34.355 1.00 72.50 174 TYR A CA 1
ATOM 1366 C C . TYR A 1 174 ? 11.187 4.458 -33.376 1.00 72.50 174 TYR A C 1
ATOM 1368 O O . TYR A 1 174 ? 10.527 5.037 -32.516 1.00 72.50 174 TYR A O 1
ATOM 1376 N N . ARG A 1 175 ? 11.153 3.122 -33.482 1.00 64.00 175 ARG A N 1
ATOM 1377 C CA . ARG A 1 175 ? 10.410 2.253 -32.548 1.00 64.00 175 ARG A CA 1
ATOM 1378 C C . ARG A 1 175 ? 11.192 1.902 -31.280 1.00 64.00 175 ARG A C 1
ATOM 1380 O O . ARG A 1 175 ? 10.598 1.371 -30.344 1.00 64.00 175 ARG A O 1
ATOM 1387 N N . VAL A 1 176 ? 12.501 2.157 -31.275 1.00 58.88 176 VAL A N 1
ATOM 1388 C CA . VAL A 1 176 ? 13.438 1.804 -30.191 1.00 58.88 176 VAL A CA 1
ATOM 1389 C C . VAL A 1 176 ? 13.789 3.016 -29.307 1.00 58.88 176 VAL A C 1
ATOM 1391 O O . VAL A 1 176 ? 14.369 2.835 -28.238 1.00 58.88 176 VAL A O 1
ATOM 1394 N N . ALA A 1 177 ? 13.410 4.228 -29.734 1.00 44.84 177 ALA A N 1
ATOM 1395 C CA . ALA A 1 177 ? 13.624 5.487 -29.014 1.00 44.84 177 ALA A CA 1
ATOM 1396 C C . ALA A 1 177 ? 12.704 5.659 -27.790 1.00 44.84 177 ALA A C 1
ATOM 1398 O O . ALA A 1 177 ? 11.524 5.237 -27.852 1.00 44.84 177 ALA A O 1
#

Nearest PDB structures (foldseek):
  7ubt-assembly1_A  TM=4.483E-01  e=5.524E+00  Homo sapiens
  6bz3-assembly1_C  TM=4.468E-01  e=9.537E+00  Mus musculus

Secondary structure (DSSP, 8-state):
-GGGT-SEEEEE-----SSEEEEETTTEEEEEE--SSTTS--EEEEEEHHHHHHEEEEEEEETTEEEEEE--S-HHHHHHHHHHHHHHHHHHHH----PPP---S-HHHHHHHHHHHHHHHHHHTT--STTHHHHHHHHHHHHHHHHHHHHHHHHHHHHHHHHHHHHHHHHT-TT--